Protein AF-A0A970V1W2-F1 (afdb_monomer_lite)

Foldseek 3Di:
DDDPPDDPPPDPVPVCPPVVDQFAAKWKFFLDLAAADLVPFLVLCCPLVVDDSVVSSVLRVLGHFINDTNDHNVSNVVSQVVCVVVVTQIDMDGSVRQDDQDDAQEFAEWDDDLFWIWTAHPVRDTDTAGLVQWAAKEKAWAKDKDWDWDFDPDDQPFDDDDDPDDDDPPDDDRDPPDGDTDGDTDIDIWMKMWIFGVVPTHIHIYTLVRHDLVVCPPVDDPGSVLSVLVVVLVSCVSNVNYDYSWDNVCCVPPVDTDHRYYHPVVSSRNRSSSVVCSVCVVVSDD

Structure (mmCIF, N/CA/C/O backbone):
data_AF-A0A970V1W2-F1
#
_entry.id   AF-A0A970V1W2-F1
#
loop_
_atom_site.group_PDB
_atom_site.id
_atom_site.type_symbol
_atom_site.label_atom_id
_atom_site.label_alt_id
_atom_site.label_comp_id
_atom_site.label_asym_id
_atom_site.label_entity_id
_atom_site.label_seq_id
_atom_site.pdbx_PDB_ins_code
_atom_site.Cartn_x
_atom_site.Cartn_y
_atom_site.Cartn_z
_atom_site.occupancy
_atom_site.B_iso_or_equiv
_atom_site.auth_seq_id
_atom_site.auth_comp_id
_atom_site.auth_asym_id
_atom_site.auth_atom_id
_atom_site.pdbx_PDB_model_num
ATOM 1 N N . MET A 1 1 ? 42.899 27.513 32.381 1.00 36.78 1 MET A N 1
ATOM 2 C CA . MET A 1 1 ? 42.266 28.264 31.277 1.00 36.78 1 MET A CA 1
ATOM 3 C C . MET A 1 1 ? 42.583 27.479 30.019 1.00 36.78 1 MET A C 1
ATOM 5 O O . MET A 1 1 ? 43.726 27.491 29.598 1.00 36.78 1 MET A O 1
ATOM 9 N N . ALA A 1 2 ? 41.783 26.452 29.750 1.00 38.09 2 ALA A N 1
ATOM 10 C CA . ALA A 1 2 ? 40.530 26.528 28.992 1.00 38.09 2 ALA A CA 1
ATOM 11 C C . ALA A 1 2 ? 40.840 26.540 27.492 1.00 38.09 2 ALA A C 1
ATOM 13 O O . ALA A 1 2 ? 41.230 27.573 26.967 1.00 38.09 2 ALA A O 1
ATOM 14 N N . ASP A 1 3 ? 40.709 25.370 26.867 1.00 34.03 3 ASP A N 1
ATOM 15 C CA . ASP A 1 3 ? 39.974 25.244 25.609 1.00 34.03 3 ASP A CA 1
ATOM 16 C C . ASP A 1 3 ? 39.624 23.767 25.388 1.00 34.03 3 ASP A C 1
ATOM 18 O O . ASP A 1 3 ? 40.289 23.011 24.684 1.00 34.03 3 ASP A O 1
ATOM 22 N N . ASP A 1 4 ? 38.580 23.360 26.106 1.00 37.22 4 ASP A N 1
ATOM 23 C CA . ASP A 1 4 ? 37.856 22.107 25.925 1.00 37.22 4 ASP A CA 1
ATOM 24 C C . ASP A 1 4 ? 36.822 22.361 24.813 1.00 37.22 4 ASP A C 1
ATOM 26 O O . ASP A 1 4 ? 35.666 22.702 25.069 1.00 37.22 4 ASP A O 1
ATOM 30 N N . TRP A 1 5 ? 37.277 22.340 23.555 1.00 36.19 5 TRP A N 1
ATOM 31 C CA . TRP A 1 5 ? 36.393 22.463 22.394 1.00 36.19 5 TRP A CA 1
ATOM 32 C C . TRP A 1 5 ? 35.697 21.127 22.160 1.00 36.19 5 TRP A C 1
ATOM 34 O O . TRP A 1 5 ? 36.206 20.237 21.480 1.00 36.19 5 TRP A O 1
ATOM 44 N N . GLN A 1 6 ? 34.520 21.012 22.770 1.00 33.44 6 GLN A N 1
ATOM 45 C CA . GLN A 1 6 ? 33.571 19.931 22.562 1.00 33.44 6 GLN A CA 1
ATOM 46 C C . GLN A 1 6 ? 33.241 19.758 21.073 1.00 33.44 6 GLN A C 1
ATOM 48 O O . GLN A 1 6 ? 32.955 20.715 20.350 1.00 33.44 6 GLN A O 1
ATOM 53 N N . ASP A 1 7 ? 33.273 18.495 20.660 1.00 36.50 7 ASP A N 1
ATOM 54 C CA . ASP A 1 7 ? 32.856 17.964 19.369 1.00 36.50 7 ASP A CA 1
ATOM 55 C C . ASP A 1 7 ? 31.492 18.542 18.924 1.00 36.50 7 ASP A C 1
ATOM 57 O O . ASP A 1 7 ? 30.485 18.343 19.610 1.00 36.50 7 ASP A O 1
ATOM 61 N N . PRO A 1 8 ? 31.402 19.252 17.783 1.00 35.41 8 PRO A N 1
ATOM 62 C CA . PRO A 1 8 ? 30.145 19.753 17.250 1.00 35.41 8 PRO A CA 1
ATOM 63 C C . PRO A 1 8 ? 29.380 18.651 16.496 1.00 35.41 8 PRO A C 1
ATOM 65 O O . PRO A 1 8 ? 28.838 18.888 15.417 1.00 35.41 8 PRO A O 1
ATOM 68 N N . GLN A 1 9 ? 29.255 17.458 17.080 1.00 33.72 9 GLN A N 1
ATOM 69 C CA . GLN A 1 9 ? 28.152 16.541 16.787 1.00 33.72 9 GLN A CA 1
ATOM 70 C C . GLN A 1 9 ? 26.895 17.034 17.512 1.00 33.72 9 GLN A C 1
ATOM 72 O O . GLN A 1 9 ? 26.330 16.376 18.384 1.00 33.72 9 GLN A O 1
ATOM 77 N N . ARG A 1 10 ? 26.435 18.239 17.158 1.00 34.75 10 ARG A N 1
ATOM 78 C CA . ARG A 1 10 ? 25.103 18.700 17.547 1.00 34.75 10 ARG A CA 1
ATOM 79 C C . ARG A 1 10 ? 24.085 17.947 16.701 1.00 34.75 10 ARG A C 1
ATOM 81 O O . ARG A 1 10 ? 23.759 18.351 15.591 1.00 34.75 10 ARG A O 1
ATOM 88 N N . ILE A 1 11 ? 23.679 16.805 17.252 1.00 34.50 11 ILE A N 1
ATOM 89 C CA . ILE A 1 11 ? 22.283 16.451 17.504 1.00 34.50 11 ILE A CA 1
ATOM 90 C C . ILE A 1 11 ? 21.371 16.970 16.387 1.00 34.50 11 ILE A C 1
ATOM 92 O O . ILE A 1 11 ? 20.772 18.041 16.482 1.00 34.50 11 ILE A O 1
ATOM 96 N N . VAL A 1 12 ? 21.252 16.171 15.324 1.00 35.75 12 VAL A N 1
ATOM 97 C CA . VAL A 1 12 ? 19.965 16.067 14.643 1.00 35.75 12 VAL A CA 1
ATOM 98 C C . VAL A 1 12 ? 19.059 15.441 15.693 1.00 35.75 12 VAL A C 1
ATOM 100 O O . VAL A 1 12 ? 19.022 14.223 15.843 1.00 35.75 12 VAL A O 1
ATOM 103 N N . GLU A 1 13 ? 18.400 16.271 16.498 1.00 31.25 13 GLU A N 1
ATOM 104 C CA . GLU A 1 13 ? 17.167 15.852 17.147 1.00 31.25 13 GLU A CA 1
ATOM 105 C C . GLU A 1 13 ? 16.239 15.586 15.968 1.00 31.25 13 GLU A C 1
ATOM 107 O O . GLU A 1 13 ? 15.593 16.487 15.431 1.00 31.25 13 GLU A O 1
ATOM 112 N N . ALA A 1 14 ? 16.276 14.345 15.471 1.00 35.34 14 ALA A N 1
ATOM 113 C CA . ALA A 1 14 ? 15.160 13.801 14.742 1.00 35.34 14 ALA A CA 1
ATOM 114 C C . ALA A 1 14 ? 13.981 14.130 15.645 1.00 35.34 14 ALA A C 1
ATOM 116 O O . ALA A 1 14 ? 13.954 13.692 16.796 1.00 35.3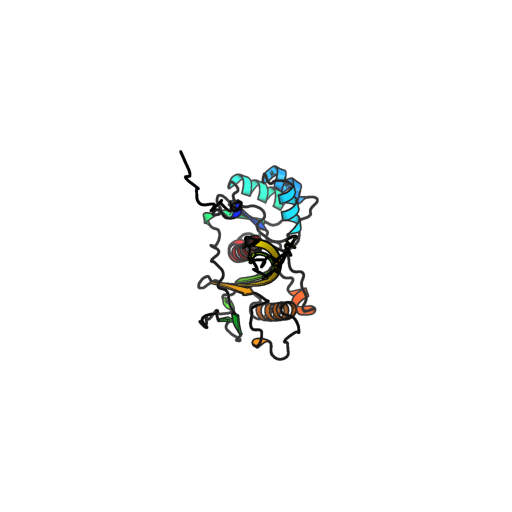4 14 ALA A O 1
ATOM 117 N N . ILE A 1 15 ? 13.086 14.998 15.177 1.00 33.84 15 ILE A N 1
ATOM 118 C CA . ILE A 1 15 ? 11.768 15.100 15.777 1.00 33.84 15 ILE A CA 1
ATOM 119 C C . ILE A 1 15 ? 11.279 13.660 15.711 1.00 33.84 15 ILE A C 1
ATOM 121 O O . ILE A 1 15 ? 10.969 13.182 14.619 1.00 33.84 15 ILE A O 1
ATOM 125 N N . GLU A 1 16 ? 11.379 12.934 16.830 1.00 33.09 16 GLU A N 1
ATOM 126 C CA . GLU A 1 16 ? 10.881 11.574 16.931 1.00 33.09 16 GLU A CA 1
ATOM 127 C C . GLU A 1 16 ? 9.425 11.711 16.539 1.00 33.09 16 GLU A C 1
ATOM 129 O O . GLU A 1 16 ? 8.637 12.310 17.277 1.00 33.09 16 GLU A O 1
ATOM 134 N N . ASP A 1 17 ? 9.085 11.240 15.339 1.00 40.12 17 ASP A N 1
ATOM 135 C CA . ASP A 1 17 ? 7.698 11.164 14.937 1.00 40.12 17 ASP A CA 1
ATOM 136 C C . ASP A 1 17 ? 7.025 10.364 16.058 1.00 40.12 17 ASP A C 1
ATOM 138 O O . ASP A 1 17 ? 7.458 9.238 16.330 1.00 40.12 17 ASP A O 1
ATOM 142 N N . PRO A 1 18 ? 6.032 10.912 16.776 1.00 39.75 18 PRO A N 1
ATOM 143 C CA . PRO A 1 18 ? 5.372 10.189 17.856 1.00 39.75 18 PRO A CA 1
ATOM 144 C C . PRO A 1 18 ? 4.780 8.844 17.386 1.00 39.75 18 PRO A C 1
ATOM 146 O O . PRO A 1 18 ? 4.490 7.996 18.227 1.00 39.75 18 PRO A O 1
ATOM 149 N N . ARG A 1 19 ? 4.674 8.613 16.065 1.00 48.69 19 ARG A N 1
ATOM 150 C CA . ARG A 1 19 ? 4.277 7.351 15.416 1.00 48.69 19 ARG A CA 1
ATOM 151 C C . ARG A 1 19 ? 5.424 6.371 15.110 1.00 48.69 19 ARG A C 1
ATOM 153 O O . ARG A 1 19 ? 5.166 5.296 14.577 1.00 48.69 19 ARG A O 1
ATOM 160 N N . SER A 1 20 ? 6.674 6.718 15.422 1.00 43.75 20 SER A N 1
ATOM 161 C CA . SER A 1 20 ? 7.842 5.813 15.379 1.00 43.75 20 SER A CA 1
ATOM 162 C C . SER A 1 20 ? 7.936 4.905 16.611 1.00 43.75 20 SER A C 1
ATOM 164 O O . SER A 1 20 ? 8.677 3.922 16.620 1.00 43.75 20 SER A O 1
ATOM 166 N N . LYS A 1 21 ? 7.158 5.214 17.655 1.00 59.53 21 LYS A N 1
ATOM 167 C CA . LYS A 1 21 ? 7.029 4.385 18.852 1.00 59.53 21 LYS A CA 1
ATOM 168 C C . LYS A 1 21 ? 6.151 3.168 18.548 1.00 59.53 21 LYS A C 1
ATOM 170 O O . LYS A 1 21 ? 5.215 3.281 17.754 1.00 59.53 21 LYS A O 1
ATOM 175 N N . PRO A 1 22 ? 6.424 2.006 19.170 1.00 69.31 22 PRO A N 1
ATOM 176 C CA . PRO A 1 22 ? 5.569 0.839 19.011 1.00 69.31 22 PRO A CA 1
ATOM 177 C C . PRO A 1 22 ? 4.121 1.217 19.331 1.00 69.31 22 PRO A C 1
ATOM 179 O O . PRO A 1 22 ? 3.863 1.890 20.330 1.00 69.31 22 PRO A O 1
ATOM 182 N N . ARG A 1 23 ? 3.186 0.798 18.468 1.00 79.94 23 ARG A N 1
ATOM 183 C CA . ARG A 1 23 ? 1.756 1.046 18.674 1.00 79.94 23 ARG A CA 1
ATOM 184 C C . ARG A 1 23 ? 1.348 0.458 20.030 1.00 79.94 23 ARG A C 1
ATOM 186 O O . ARG A 1 23 ? 1.644 -0.698 20.327 1.00 79.94 23 ARG A O 1
ATOM 193 N N . THR A 1 24 ? 0.669 1.251 20.847 1.00 83.19 24 THR A N 1
ATOM 194 C CA . THR A 1 24 ? 0.131 0.866 22.158 1.00 83.19 24 THR A CA 1
ATOM 195 C C . THR A 1 24 ? -1.390 1.008 22.166 1.00 83.19 24 THR A C 1
ATOM 197 O O . THR A 1 24 ? -1.972 1.572 21.242 1.00 83.19 24 THR A O 1
ATOM 200 N N . GLY A 1 25 ? -2.065 0.454 23.175 1.00 90.25 25 GLY A N 1
ATOM 201 C CA . GLY A 1 25 ? -3.517 0.591 23.307 1.00 90.25 25 GLY A CA 1
ATOM 202 C C . GLY A 1 25 ? -4.282 -0.052 22.148 1.00 90.25 25 GLY A C 1
ATOM 203 O O . GLY A 1 25 ? -4.188 -1.261 21.948 1.00 90.25 25 GLY A O 1
ATOM 204 N N . ALA A 1 26 ? -5.034 0.750 21.398 1.00 90.62 26 ALA A N 1
ATOM 205 C CA . ALA A 1 26 ? -5.917 0.321 20.324 1.00 90.62 26 ALA A CA 1
ATOM 206 C C . ALA A 1 26 ? -5.802 1.212 19.080 1.00 90.62 26 ALA A C 1
ATOM 208 O O . ALA A 1 26 ? -5.470 2.398 19.150 1.00 90.62 26 ALA A O 1
ATOM 209 N N . THR A 1 27 ? -6.098 0.616 17.928 1.00 91.12 27 THR A N 1
ATOM 210 C CA . THR A 1 27 ? -6.063 1.255 16.611 1.00 91.12 27 THR A CA 1
ATOM 211 C C . THR A 1 27 ? -7.427 1.154 15.944 1.00 91.12 27 THR A C 1
ATOM 213 O O . THR A 1 27 ? -8.049 0.093 1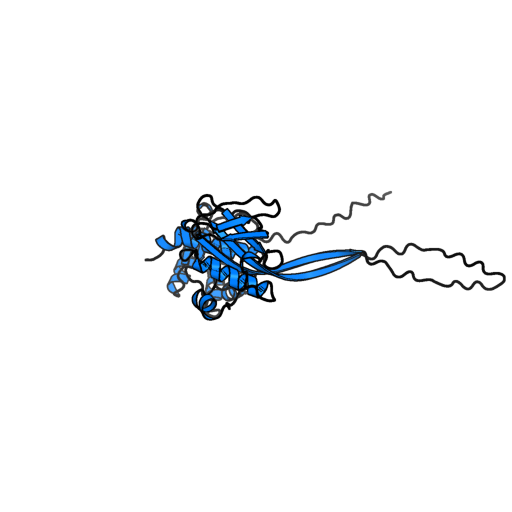5.959 1.00 91.12 27 THR A O 1
ATOM 216 N N . ILE A 1 28 ? -7.888 2.247 15.338 1.00 91.06 28 ILE A N 1
ATOM 217 C CA . ILE A 1 28 ? -9.135 2.279 14.569 1.00 91.06 28 ILE A CA 1
ATOM 218 C C . ILE A 1 28 ? -8.811 2.142 13.084 1.00 91.06 28 ILE A C 1
ATOM 220 O O . ILE A 1 28 ? -8.105 2.971 12.505 1.00 91.06 28 ILE A O 1
ATOM 224 N N . ILE A 1 29 ? -9.360 1.102 12.464 1.00 91.00 29 ILE A N 1
ATOM 225 C CA . ILE A 1 29 ? -9.107 0.723 11.075 1.00 91.00 29 ILE A CA 1
ATOM 226 C C . ILE A 1 29 ? -10.379 0.940 10.257 1.00 91.00 29 ILE A C 1
ATOM 228 O O . ILE A 1 29 ? -11.446 0.436 10.609 1.00 91.00 29 ILE A O 1
ATOM 232 N N . ARG A 1 30 ? -10.275 1.685 9.152 1.00 90.25 30 ARG A N 1
ATOM 233 C CA . ARG A 1 30 ? -11.390 1.898 8.212 1.00 90.25 30 ARG A CA 1
ATOM 234 C C . ARG A 1 30 ? -11.591 0.692 7.318 1.00 90.25 30 ARG A C 1
ATOM 236 O O . ARG A 1 30 ? -10.605 0.150 6.836 1.00 90.25 30 ARG A O 1
ATOM 243 N N . LEU A 1 31 ? -12.838 0.364 6.989 1.00 88.00 31 LEU A N 1
ATOM 244 C CA . LEU A 1 31 ? -13.174 -0.668 6.001 1.00 88.00 31 LEU A CA 1
ATOM 245 C C . LEU A 1 31 ? -13.194 -0.143 4.555 1.00 88.00 31 LEU A C 1
ATOM 247 O O . LEU A 1 31 ? -13.027 -0.923 3.620 1.00 88.00 31 LEU A O 1
ATOM 251 N N . ARG A 1 32 ? -13.385 1.168 4.351 1.00 82.56 32 ARG A N 1
ATOM 252 C CA . ARG A 1 32 ? -13.501 1.783 3.017 1.00 82.56 32 ARG A CA 1
ATOM 253 C C . ARG A 1 32 ? -12.199 2.414 2.527 1.00 82.56 32 ARG A C 1
ATOM 255 O O . ARG A 1 32 ? -11.391 2.909 3.307 1.00 82.56 32 ARG A O 1
ATOM 262 N N . THR A 1 33 ? -12.052 2.447 1.202 1.00 73.94 33 THR A N 1
ATOM 263 C CA . THR A 1 33 ? -10.921 3.052 0.480 1.00 73.94 33 THR A CA 1
ATOM 264 C C . THR A 1 33 ? -11.119 4.539 0.148 1.00 73.94 33 THR A C 1
ATOM 266 O O . THR A 1 33 ? -10.173 5.206 -0.254 1.00 73.94 33 THR A O 1
ATOM 269 N N . GLY A 1 34 ? -12.340 5.068 0.290 1.00 74.69 34 GLY A N 1
ATOM 270 C CA . GLY A 1 34 ? -12.698 6.439 -0.098 1.00 74.69 34 GLY A CA 1
ATOM 271 C C . GLY A 1 34 ? -12.269 7.522 0.900 1.00 74.69 34 GLY A C 1
ATOM 272 O O . GLY A 1 34 ? -11.820 7.238 2.010 1.00 74.69 34 GLY A O 1
ATOM 273 N N . ARG A 1 35 ? -12.440 8.795 0.523 1.00 76.56 35 ARG A N 1
ATOM 274 C CA . ARG A 1 35 ? -12.178 9.945 1.410 1.00 76.56 35 ARG A CA 1
ATOM 275 C C . ARG A 1 35 ? -13.233 10.091 2.503 1.00 76.56 35 ARG A C 1
ATOM 277 O O . ARG A 1 35 ? -14.381 9.705 2.306 1.00 76.56 35 ARG A O 1
ATOM 284 N N . LEU A 1 36 ? -12.827 10.646 3.644 1.00 81.12 36 LEU A N 1
ATOM 285 C CA . LEU A 1 36 ? -13.759 11.084 4.682 1.00 81.12 36 LEU A CA 1
ATOM 286 C C . LEU A 1 36 ? -14.334 12.448 4.298 1.00 81.12 36 LEU A C 1
ATOM 288 O O . LEU A 1 36 ? -13.628 13.293 3.745 1.00 81.12 36 LEU A O 1
ATOM 292 N N . ASP A 1 37 ? -15.598 12.683 4.639 1.00 82.88 37 ASP A N 1
ATOM 293 C CA . ASP A 1 37 ? -16.184 14.020 4.559 1.00 82.88 37 ASP A CA 1
ATOM 294 C C . ASP A 1 37 ? -15.462 14.979 5.521 1.00 82.88 37 ASP A C 1
ATOM 296 O O . ASP A 1 37 ? -15.569 14.890 6.750 1.00 82.88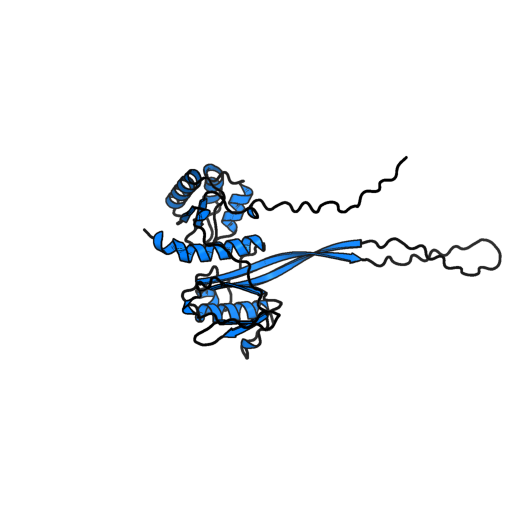 37 ASP A O 1
ATOM 300 N N . ILE A 1 38 ? -14.730 15.926 4.938 1.00 83.94 38 ILE A N 1
ATOM 301 C CA . ILE A 1 38 ? -13.942 16.931 5.653 1.00 83.94 38 ILE A CA 1
ATOM 302 C C . ILE A 1 38 ? -14.798 17.860 6.529 1.00 83.94 38 ILE A C 1
ATOM 304 O O . ILE A 1 38 ? -14.272 18.513 7.426 1.00 83.94 38 ILE A O 1
ATOM 308 N N . ASN A 1 39 ? -16.111 17.918 6.312 1.00 83.38 39 ASN A N 1
ATOM 309 C CA . ASN A 1 39 ? -17.014 18.745 7.108 1.00 83.38 39 ASN A CA 1
ATOM 310 C C . ASN A 1 39 ? -17.556 18.010 8.340 1.00 83.38 39 ASN A C 1
ATOM 312 O O . ASN A 1 39 ? -17.942 18.656 9.315 1.00 83.38 39 ASN A O 1
ATOM 316 N N . VAL A 1 40 ? -17.564 16.674 8.318 1.00 83.75 40 VAL A N 1
ATOM 317 C CA . VAL A 1 40 ? -18.187 15.840 9.357 1.00 83.75 40 VAL A CA 1
ATOM 318 C C . VAL A 1 40 ? -17.130 15.253 10.289 1.00 83.75 40 VAL A C 1
ATOM 320 O O . VAL A 1 40 ? -17.164 15.464 11.504 1.00 83.75 40 VAL A O 1
ATOM 323 N N . TYR A 1 41 ? -16.150 14.547 9.731 1.00 84.50 41 TYR A N 1
ATOM 324 C CA . TYR A 1 41 ? -15.274 13.677 10.515 1.00 84.50 41 TYR A CA 1
ATOM 325 C C . TYR A 1 41 ? -14.178 14.389 11.321 1.00 84.50 41 TYR A C 1
ATOM 327 O O . TYR A 1 41 ? -13.914 13.935 12.440 1.00 84.50 41 TYR A O 1
ATOM 335 N N . PRO A 1 42 ? -13.578 15.520 10.885 1.00 86.00 42 PRO A N 1
ATOM 336 C CA . PRO A 1 42 ? -12.549 16.179 11.691 1.00 86.00 42 PRO A CA 1
ATOM 337 C C . PRO A 1 42 ? -13.038 16.599 13.078 1.00 86.00 42 PRO A C 1
ATOM 339 O O . PRO A 1 42 ? -12.301 16.498 14.052 1.00 86.00 42 PRO A O 1
ATOM 342 N N . GLN A 1 43 ? -14.295 17.036 13.196 1.00 86.00 43 GLN A N 1
ATOM 343 C CA . GLN A 1 43 ? -14.868 17.443 14.483 1.00 86.00 43 GLN A CA 1
ATOM 344 C C . GLN A 1 43 ? -15.000 16.266 15.450 1.00 86.00 43 GLN A C 1
ATOM 346 O O . GLN A 1 43 ? -14.795 16.423 16.653 1.00 86.00 43 GLN A O 1
ATOM 351 N N . LEU A 1 44 ? -15.329 15.090 14.923 1.00 84.94 44 LEU A N 1
ATOM 352 C CA . LEU A 1 44 ? -15.514 13.874 15.700 1.00 84.94 44 LEU A CA 1
ATOM 353 C C . LEU A 1 44 ? -14.159 13.336 16.195 1.00 84.94 44 LEU A C 1
ATOM 355 O O . LEU A 1 44 ? -13.998 13.073 17.387 1.00 84.94 44 LEU A O 1
ATOM 359 N N . LEU A 1 45 ? -13.148 13.328 15.321 1.00 85.06 45 LEU A N 1
ATOM 360 C CA . LEU A 1 45 ? -11.762 12.980 15.662 1.00 85.06 45 LEU A CA 1
ATOM 361 C C . LEU A 1 45 ? -11.148 13.927 16.707 1.00 85.06 45 LEU A C 1
ATOM 363 O O . LEU A 1 45 ? -10.442 13.478 17.607 1.00 85.06 45 LEU A O 1
ATOM 367 N N . VAL A 1 46 ? -11.444 15.228 16.635 1.00 85.75 46 VAL A N 1
ATOM 368 C CA . VAL A 1 46 ? -10.979 16.206 17.634 1.00 85.75 46 VAL A CA 1
ATOM 369 C C . VAL A 1 46 ? -11.662 15.987 18.983 1.00 85.75 46 VAL A C 1
ATOM 371 O O . VAL A 1 46 ? -10.992 15.934 20.011 1.00 85.75 46 VAL A O 1
ATOM 374 N N . LYS A 1 47 ? -12.996 15.859 18.998 1.00 84.88 47 LYS A N 1
ATOM 375 C CA . LYS A 1 47 ? -13.773 15.778 20.245 1.00 84.88 47 LYS A CA 1
ATOM 376 C C . LYS A 1 47 ? -13.558 14.469 20.998 1.00 84.88 47 LYS A C 1
ATOM 378 O O . LYS A 1 47 ? -13.418 14.495 22.215 1.00 84.88 47 LYS A O 1
ATOM 383 N N . GLN A 1 48 ? -13.568 13.344 20.289 1.00 80.75 48 GLN A N 1
ATOM 384 C CA . GLN A 1 48 ? -13.550 12.010 20.898 1.00 80.75 48 GLN A CA 1
ATOM 385 C C . GLN A 1 48 ? -12.178 11.348 20.789 1.00 80.75 48 GLN A C 1
ATOM 387 O O . GLN A 1 48 ? -11.700 10.772 21.759 1.00 80.75 48 GLN A O 1
ATOM 392 N N . GLY A 1 49 ? -11.501 11.496 19.647 1.00 73.88 49 GLY A N 1
ATOM 393 C CA . GLY A 1 49 ? -10.148 10.969 19.441 1.00 73.88 49 GLY A CA 1
ATOM 394 C C . GLY A 1 49 ? -9.038 11.807 20.064 1.00 73.88 49 GLY A C 1
ATOM 395 O O . GLY A 1 49 ? -7.879 11.412 20.002 1.00 73.88 49 GLY A O 1
ATOM 396 N N . ARG A 1 50 ? -9.374 12.969 20.646 1.00 79.75 50 ARG A N 1
ATOM 397 C CA . ARG A 1 50 ? -8.418 13.934 21.219 1.00 79.75 50 ARG A CA 1
ATOM 398 C C . ARG A 1 50 ? -7.323 14.348 20.227 1.00 79.75 50 ARG A C 1
ATOM 400 O O . ARG A 1 50 ? -6.216 14.704 20.624 1.00 79.75 50 ARG A O 1
ATOM 407 N N . MET A 1 51 ? -7.634 14.306 18.932 1.00 81.81 51 MET A N 1
ATOM 408 C CA . MET A 1 51 ? -6.695 14.648 17.872 1.00 81.81 51 MET A CA 1
ATOM 409 C C . MET A 1 51 ? -6.603 16.167 17.699 1.00 81.81 51 MET A C 1
ATOM 411 O O . MET A 1 51 ? -7.592 16.892 17.838 1.00 81.81 51 MET A O 1
ATOM 415 N N . TYR A 1 52 ? -5.423 16.669 17.342 1.00 84.62 52 TYR A N 1
ATOM 416 C CA . TYR A 1 52 ? -5.269 18.067 16.960 1.00 84.62 52 TYR A CA 1
ATOM 417 C C . TYR A 1 52 ? -6.001 18.347 15.633 1.00 84.62 52 TYR A C 1
ATOM 419 O O . TYR A 1 52 ? -5.970 17.547 14.700 1.00 84.62 52 TYR A O 1
ATOM 427 N N . LYS A 1 53 ? -6.698 19.486 15.529 1.00 84.12 53 LYS A N 1
ATOM 428 C CA . LYS A 1 53 ? -7.622 19.765 14.410 1.00 84.12 53 LYS A CA 1
ATOM 429 C C . LYS A 1 53 ? -6.958 19.732 13.018 1.00 84.12 53 LYS A C 1
ATOM 431 O O . LYS A 1 53 ? -7.553 19.141 12.112 1.00 84.12 53 LYS A O 1
ATOM 436 N N . PRO A 1 54 ? -5.769 20.323 12.805 1.00 82.88 54 PRO A N 1
ATOM 437 C CA . PRO A 1 54 ? -5.015 20.160 11.563 1.00 82.88 54 PRO A CA 1
ATOM 438 C C . PRO A 1 54 ? -4.716 18.703 11.206 1.00 82.88 54 PRO A C 1
ATOM 440 O O . PRO A 1 54 ? -4.899 18.329 10.051 1.00 82.88 54 PRO A O 1
ATOM 443 N N . ASP A 1 55 ? -4.354 17.868 12.183 1.00 79.81 55 ASP A N 1
ATOM 444 C CA . ASP A 1 55 ? -4.087 16.445 11.950 1.00 79.81 55 ASP A CA 1
ATOM 445 C C . ASP A 1 55 ? -5.362 15.696 11.572 1.00 79.81 55 ASP A C 1
ATOM 447 O O . ASP A 1 55 ? -5.361 14.950 10.598 1.00 79.81 55 ASP A O 1
ATOM 451 N N . ALA A 1 56 ? -6.477 15.975 12.252 1.00 82.62 56 ALA A N 1
ATOM 452 C CA . ALA A 1 56 ? -7.778 15.396 11.921 1.00 82.62 56 ALA A CA 1
ATOM 453 C C . ALA A 1 56 ? -8.245 15.787 10.510 1.00 82.62 56 ALA A C 1
ATOM 455 O O . ALA A 1 56 ? -8.797 14.972 9.771 1.00 82.62 56 ALA A O 1
ATOM 456 N N . THR A 1 57 ? -7.987 17.033 10.110 1.00 83.88 57 THR A N 1
ATOM 457 C CA . THR A 1 57 ? -8.310 17.531 8.766 1.00 83.88 57 THR A CA 1
ATOM 458 C C . THR A 1 57 ? -7.424 16.872 7.709 1.00 83.88 57 THR A C 1
ATOM 460 O O . THR A 1 57 ? -7.925 16.430 6.676 1.00 83.88 57 THR A O 1
ATOM 463 N N . LYS A 1 58 ? -6.118 16.758 7.982 1.00 78.25 58 LYS A N 1
ATOM 464 C CA . LYS A 1 58 ? -5.154 16.073 7.113 1.00 78.25 58 LYS A CA 1
ATOM 465 C C . LYS A 1 58 ? -5.495 14.590 6.970 1.00 78.25 58 LYS A C 1
ATOM 467 O O . LYS A 1 58 ? -5.479 14.063 5.869 1.00 78.25 58 LYS A O 1
ATOM 472 N N . LEU A 1 59 ? -5.868 13.921 8.053 1.00 77.56 59 LEU A N 1
ATOM 473 C CA . LEU A 1 59 ? -6.293 12.525 8.025 1.00 77.56 59 LEU A CA 1
ATOM 474 C C . LEU A 1 59 ? -7.506 12.324 7.103 1.00 77.56 59 LEU A C 1
ATOM 476 O O . LEU A 1 59 ? -7.526 11.401 6.292 1.00 77.56 59 LEU A O 1
ATOM 480 N N . CYS A 1 60 ? -8.481 13.236 7.155 1.00 80.44 60 CYS A N 1
ATOM 481 C CA . CYS A 1 60 ? -9.653 13.171 6.283 1.00 80.44 60 CYS A CA 1
ATOM 482 C C . CYS A 1 60 ? -9.325 13.377 4.796 1.00 80.44 60 CYS A C 1
ATOM 484 O O . CYS A 1 60 ? -10.029 12.833 3.942 1.00 80.44 60 CYS A O 1
ATOM 486 N N . SER A 1 61 ? -8.253 14.112 4.470 1.00 74.38 61 SER A N 1
ATOM 487 C CA . SER A 1 61 ? -7.835 14.339 3.082 1.00 74.38 61 SER A CA 1
ATOM 488 C C . SER A 1 61 ? -7.008 13.195 2.482 1.00 74.38 61 SER A C 1
ATOM 490 O O . SER A 1 61 ? -7.033 13.022 1.261 1.00 74.38 61 SER A O 1
ATOM 492 N N . LEU A 1 62 ? -6.329 12.391 3.310 1.00 68.56 62 LEU A N 1
ATOM 493 C CA . LEU A 1 62 ? -5.496 11.261 2.868 1.00 68.56 62 LEU A CA 1
ATOM 494 C C . LEU A 1 62 ? -6.318 10.092 2.302 1.00 68.56 62 LEU A C 1
ATOM 496 O O . LEU A 1 62 ? -5.831 9.362 1.443 1.00 68.56 62 LEU A O 1
ATOM 500 N N . GLY A 1 63 ? -7.577 9.952 2.722 1.00 67.75 63 GLY A N 1
ATOM 501 C CA . GLY A 1 63 ? -8.462 8.879 2.280 1.00 67.75 63 GLY A CA 1
ATOM 502 C C . GLY A 1 63 ? -8.310 7.611 3.124 1.00 67.75 63 GLY A C 1
ATOM 503 O O . GLY A 1 63 ? -8.604 7.677 4.319 1.00 67.75 63 GLY A O 1
ATOM 504 N N . PRO A 1 64 ? -7.945 6.455 2.544 1.00 72.19 64 PRO A N 1
ATOM 505 C CA . PRO A 1 64 ? -7.868 5.185 3.264 1.00 72.19 64 PRO A CA 1
ATOM 506 C C . PRO A 1 64 ? -6.816 5.188 4.372 1.00 72.19 64 PRO A C 1
ATOM 508 O O . PRO A 1 64 ? -5.833 5.921 4.297 1.00 72.19 64 PRO A O 1
ATOM 511 N N . GLY A 1 65 ? -6.980 4.300 5.355 1.00 83.25 65 GLY A N 1
ATOM 512 C CA . GLY A 1 65 ? -5.918 4.034 6.319 1.00 83.25 65 GLY A CA 1
ATOM 513 C C . GLY A 1 65 ? -6.387 3.771 7.742 1.00 83.25 65 GLY A C 1
ATOM 514 O O . GLY A 1 65 ? -7.549 3.467 8.024 1.00 83.25 65 GLY A O 1
ATOM 515 N N . ILE A 1 66 ? -5.423 3.904 8.644 1.00 85.94 66 ILE A N 1
ATOM 516 C CA . ILE A 1 66 ? -5.611 3.908 10.090 1.00 85.94 66 ILE A CA 1
ATOM 517 C C . ILE A 1 66 ? -6.086 5.305 10.504 1.00 85.94 66 ILE A C 1
ATOM 519 O O . ILE A 1 66 ? -5.429 6.294 10.188 1.00 85.94 66 ILE A O 1
ATOM 523 N N . LEU A 1 67 ? -7.235 5.396 11.184 1.00 83.44 67 LEU A N 1
ATOM 524 C CA . LEU A 1 67 ? -7.816 6.688 11.580 1.00 83.44 67 LEU A CA 1
ATOM 525 C C . LEU A 1 67 ? -7.114 7.303 12.780 1.00 83.44 67 LEU A C 1
ATOM 527 O O . LEU A 1 67 ? -6.950 8.514 12.875 1.00 83.44 67 LEU A O 1
ATOM 531 N N . SER A 1 68 ? -6.786 6.449 13.734 1.00 83.00 68 SER A N 1
ATOM 532 C CA . SER A 1 68 ? -6.117 6.814 14.965 1.00 83.00 68 SER A CA 1
ATOM 533 C C . SER A 1 68 ? -5.496 5.560 15.544 1.00 83.00 68 SER A C 1
ATOM 535 O O . SER A 1 68 ? -6.042 4.462 15.409 1.00 83.00 68 SER A O 1
ATOM 537 N N . ASP A 1 69 ? -4.373 5.737 16.210 1.00 84.50 69 ASP A N 1
ATOM 538 C CA . ASP A 1 69 ? -3.664 4.707 16.945 1.00 84.50 69 ASP A CA 1
ATOM 539 C C . ASP A 1 69 ? -3.307 5.211 18.337 1.00 84.50 69 ASP A C 1
ATOM 541 O O . ASP A 1 69 ? -3.600 6.359 18.681 1.00 84.50 69 ASP A O 1
ATOM 545 N N . ASN A 1 70 ? -2.718 4.335 19.154 1.00 86.69 70 ASN A N 1
ATOM 546 C CA . ASN A 1 70 ? -2.273 4.690 20.501 1.00 86.69 70 ASN A CA 1
ATOM 547 C C . ASN A 1 70 ? -3.404 5.204 21.404 1.00 86.69 70 ASN A C 1
ATOM 549 O O . ASN A 1 70 ? -3.163 5.936 22.364 1.00 86.69 70 ASN A O 1
ATOM 553 N N . LEU A 1 71 ? -4.647 4.815 21.102 1.00 87.00 71 LEU A N 1
ATOM 554 C CA . LEU A 1 71 ? -5.809 5.165 21.902 1.00 87.00 71 LEU A CA 1
ATOM 555 C C . LEU A 1 71 ? -5.978 4.168 23.040 1.00 87.00 71 LEU A C 1
ATOM 557 O O . LEU A 1 71 ? -5.764 2.969 22.879 1.00 87.00 71 LEU A O 1
ATOM 561 N N . GLU A 1 72 ? -6.444 4.649 24.185 1.00 90.56 72 GLU A N 1
ATOM 562 C CA . GLU A 1 72 ? -6.999 3.760 25.198 1.00 90.56 72 GLU A CA 1
ATOM 563 C C . GLU A 1 72 ? -8.155 2.949 24.591 1.00 90.56 72 GLU A C 1
ATOM 565 O O . GLU A 1 72 ? -8.965 3.488 23.833 1.00 90.56 72 GLU A O 1
ATOM 570 N N . GLN A 1 73 ? -8.245 1.658 24.926 1.00 90.56 73 GLN A N 1
ATOM 571 C CA . GLN A 1 73 ? -9.221 0.737 24.331 1.00 90.56 73 GLN A CA 1
ATOM 572 C C . GLN A 1 73 ? -10.653 1.284 24.397 1.00 90.56 73 GLN A C 1
ATOM 574 O O . GLN A 1 73 ? -11.379 1.228 23.406 1.00 90.56 73 GLN A O 1
ATOM 579 N N . GLN A 1 74 ? -11.052 1.849 25.539 1.00 90.94 74 GLN A N 1
ATOM 580 C CA . GLN A 1 74 ? -12.389 2.410 25.714 1.00 90.94 74 GLN A CA 1
ATOM 581 C C . GLN A 1 74 ? -12.626 3.628 24.808 1.00 90.94 74 GLN A C 1
ATOM 583 O O . GLN A 1 74 ? -13.642 3.689 24.119 1.00 90.94 74 GLN A O 1
ATOM 588 N N . VAL A 1 75 ? -11.657 4.546 24.729 1.00 90.25 75 VAL A N 1
ATOM 589 C CA . VAL A 1 75 ? -11.719 5.721 23.841 1.00 90.25 75 VAL A CA 1
ATOM 590 C C . VAL A 1 75 ? -11.816 5.293 22.376 1.00 90.25 75 VAL A C 1
ATOM 592 O O . VAL A 1 75 ? -12.581 5.876 21.609 1.00 90.25 75 VAL A O 1
ATOM 595 N N . ALA A 1 76 ? -11.079 4.252 21.979 1.00 91.69 76 ALA A N 1
ATOM 596 C CA . ALA A 1 76 ? -11.135 3.724 20.621 1.00 91.69 76 ALA A CA 1
ATOM 597 C C . ALA A 1 76 ? -12.513 3.141 20.277 1.00 91.69 76 ALA A C 1
ATOM 599 O O . ALA A 1 76 ? -13.018 3.385 19.183 1.00 91.69 76 ALA A O 1
ATOM 600 N N . VAL A 1 77 ? -13.134 2.407 21.207 1.00 93.00 77 VAL A N 1
ATOM 601 C CA . VAL A 1 77 ? -14.484 1.841 21.035 1.00 93.00 77 VAL A CA 1
ATOM 602 C C . VAL A 1 77 ? -15.541 2.942 20.946 1.00 93.00 77 VAL A C 1
ATOM 604 O O . VAL A 1 77 ? -16.385 2.898 20.052 1.00 93.00 77 VAL A O 1
ATOM 607 N N . GLU A 1 78 ? -15.477 3.953 21.813 1.00 92.00 78 GLU A N 1
ATOM 608 C CA . GLU A 1 78 ? -16.403 5.093 21.789 1.00 92.00 78 GLU A CA 1
ATOM 609 C C . GLU A 1 78 ? -16.294 5.887 20.479 1.00 92.00 78 GLU A C 1
ATOM 611 O O . GLU A 1 78 ? -17.307 6.183 19.839 1.00 92.00 78 GLU A O 1
ATOM 616 N N . LEU A 1 79 ? -15.065 6.177 20.039 1.00 90.81 79 LEU A N 1
ATOM 617 C CA . LEU A 1 79 ? -14.804 6.861 18.774 1.00 90.81 79 LEU A CA 1
ATOM 618 C C . LEU A 1 79 ? -15.271 6.024 17.573 1.00 90.81 79 LEU A C 1
ATOM 620 O O . LEU A 1 79 ? -15.920 6.558 16.675 1.00 90.81 79 LEU A O 1
ATOM 624 N N . ALA A 1 80 ? -14.989 4.719 17.555 1.00 92.19 80 ALA A N 1
ATOM 625 C CA . ALA A 1 80 ? -15.445 3.827 16.491 1.00 92.19 80 ALA A CA 1
ATOM 626 C C . ALA A 1 80 ? -16.978 3.757 16.418 1.00 92.19 80 ALA A C 1
ATOM 628 O O . ALA A 1 80 ? -17.534 3.864 15.328 1.00 92.19 80 ALA A O 1
ATOM 629 N N . GLY A 1 81 ? -17.671 3.662 17.557 1.00 93.12 81 GLY A N 1
ATOM 630 C CA . GLY A 1 81 ? -19.136 3.678 17.595 1.00 93.12 81 GLY A CA 1
ATOM 631 C C . GLY A 1 81 ? -19.722 4.986 17.058 1.00 93.12 81 GLY A C 1
ATOM 632 O O . GLY A 1 81 ? -20.696 4.980 16.305 1.00 93.12 81 GLY A O 1
ATOM 633 N N . ALA A 1 82 ? -19.096 6.120 17.372 1.00 91.25 82 ALA A N 1
ATOM 634 C CA . ALA A 1 82 ? -19.521 7.415 16.855 1.00 91.25 82 ALA A CA 1
ATOM 635 C C . ALA A 1 82 ? -19.252 7.576 15.347 1.00 91.25 82 ALA A C 1
ATOM 637 O O . ALA A 1 82 ? -20.086 8.138 14.638 1.00 91.25 82 ALA A O 1
ATOM 638 N N . LEU A 1 83 ? -18.130 7.053 14.843 1.00 90.62 83 LEU A N 1
ATOM 639 C CA . LEU A 1 83 ? -17.826 6.994 13.408 1.00 90.62 83 LEU A CA 1
ATOM 640 C C . LEU A 1 83 ? -18.847 6.132 12.654 1.00 90.62 83 LEU A C 1
ATOM 642 O O . LEU A 1 83 ? -19.416 6.580 11.655 1.00 90.62 83 LEU A O 1
ATOM 646 N N . GLN A 1 84 ? -19.142 4.940 13.175 1.00 92.06 84 GLN A N 1
ATOM 647 C CA . GLN A 1 84 ? -20.137 4.023 12.618 1.00 92.06 84 GLN A CA 1
ATOM 648 C C . GLN A 1 84 ? -21.543 4.637 12.610 1.00 92.06 84 GLN A C 1
ATOM 650 O O . GLN A 1 84 ? -22.254 4.520 11.613 1.00 92.06 84 GLN A O 1
ATOM 655 N N . ALA A 1 85 ? -21.928 5.361 13.666 1.00 91.44 85 ALA A N 1
ATOM 656 C CA . ALA A 1 85 ? -23.202 6.082 13.726 1.00 91.44 85 ALA A CA 1
ATOM 657 C C . ALA A 1 85 ? -23.321 7.193 12.664 1.00 91.44 85 ALA A C 1
ATOM 659 O O . ALA A 1 85 ? -24.428 7.550 12.269 1.00 91.44 85 ALA A O 1
ATOM 660 N N . GLN A 1 86 ? -22.192 7.721 12.180 1.00 89.25 86 GLN A N 1
ATOM 661 C CA . GLN A 1 86 ? -22.118 8.662 11.055 1.00 89.25 86 GLN A CA 1
ATOM 662 C C . GLN A 1 86 ? -21.905 7.956 9.702 1.00 89.25 86 GLN A C 1
ATOM 664 O O . GLN A 1 86 ? -21.574 8.603 8.711 1.00 89.25 86 GLN A O 1
ATOM 669 N N . GLY A 1 87 ? -22.063 6.631 9.638 1.00 88.44 87 GLY A N 1
ATOM 670 C CA . GLY A 1 87 ? -21.963 5.854 8.402 1.00 88.44 87 GLY A CA 1
ATOM 671 C C . GLY A 1 87 ? -20.538 5.558 7.930 1.00 88.44 87 GLY A C 1
ATOM 672 O O . GLY A 1 87 ? -20.372 5.117 6.790 1.00 88.44 87 GLY A O 1
ATOM 673 N N . GLU A 1 88 ? -19.518 5.772 8.769 1.00 88.44 88 GLU A N 1
ATOM 674 C CA . GLU A 1 88 ? -18.143 5.362 8.471 1.00 88.44 88 GLU A CA 1
ATOM 675 C C . GLU A 1 88 ? -17.882 3.951 9.018 1.00 88.44 88 GLU A C 1
ATOM 677 O O . GLU A 1 88 ? -17.775 3.769 10.233 1.00 88.44 88 GLU A O 1
ATOM 682 N N . PRO A 1 89 ? -17.770 2.931 8.151 1.00 89.62 89 PRO A N 1
ATOM 683 C CA . PRO A 1 89 ? -17.512 1.574 8.598 1.00 89.62 89 PRO A CA 1
ATOM 684 C C . PRO A 1 89 ? -16.048 1.441 9.032 1.00 89.62 89 PRO A C 1
ATOM 686 O O . PRO A 1 89 ? -15.117 1.542 8.229 1.00 89.62 89 PRO A O 1
ATOM 689 N N . CYS A 1 90 ? -15.844 1.184 10.316 1.00 91.94 90 CYS A N 1
ATOM 690 C CA . CYS A 1 90 ? -14.535 0.961 10.915 1.00 91.94 90 CYS A CA 1
ATOM 691 C C . CYS A 1 90 ? -14.616 -0.090 12.022 1.00 91.94 90 CYS A C 1
ATOM 693 O O . CYS A 1 90 ? -15.701 -0.403 12.505 1.00 91.94 90 CYS A O 1
ATOM 695 N N . PHE A 1 91 ? -13.471 -0.605 12.451 1.00 92.38 91 PHE A N 1
ATOM 696 C CA . PHE A 1 91 ? -13.359 -1.506 13.596 1.00 92.38 91 PHE A CA 1
ATOM 697 C C . PHE A 1 91 ? -12.136 -1.153 14.441 1.00 92.38 91 PHE A C 1
ATOM 699 O O . PHE A 1 91 ? -11.231 -0.445 13.992 1.00 92.38 91 PHE A O 1
ATOM 706 N N . VAL A 1 92 ? -12.131 -1.636 15.681 1.00 93.75 92 VAL A N 1
ATOM 707 C CA . VAL A 1 92 ? -11.045 -1.425 16.641 1.00 93.75 92 VAL A CA 1
ATOM 708 C C . VAL A 1 92 ? -10.211 -2.693 16.727 1.00 93.75 92 VAL A C 1
ATOM 710 O O . VAL A 1 92 ? -10.764 -3.777 16.891 1.00 93.75 92 VAL A O 1
ATOM 713 N N . VAL A 1 93 ? -8.891 -2.550 16.656 1.00 93.00 93 VAL A N 1
ATOM 714 C CA . VAL A 1 93 ? -7.937 -3.642 16.877 1.00 93.00 93 VAL A CA 1
ATOM 715 C C . VAL A 1 93 ? -7.018 -3.270 18.037 1.00 93.00 93 VAL A C 1
ATOM 717 O O . VAL A 1 93 ? -6.388 -2.206 17.981 1.00 93.00 93 VAL A O 1
ATOM 720 N N . PRO A 1 94 ? -6.909 -4.107 19.081 1.00 92.31 94 PRO A N 1
ATOM 721 C CA . PRO A 1 94 ? -5.885 -3.941 20.103 1.00 92.31 94 PRO A CA 1
ATOM 722 C C . PRO A 1 94 ? -4.491 -3.947 19.469 1.00 92.31 94 PRO A C 1
ATOM 724 O O . PRO A 1 94 ? -4.193 -4.773 18.612 1.00 92.31 94 PRO A O 1
ATOM 727 N N . ALA A 1 95 ? -3.599 -3.056 19.896 1.00 89.75 95 ALA A N 1
ATOM 728 C CA . ALA A 1 95 ? -2.270 -2.933 19.300 1.00 89.75 95 ALA A CA 1
ATOM 729 C C . ALA A 1 95 ? -1.454 -4.237 19.383 1.00 89.75 95 ALA A C 1
ATOM 731 O O . ALA A 1 95 ? -0.678 -4.529 18.479 1.00 89.75 95 ALA A O 1
ATOM 732 N N . ALA A 1 96 ? -1.683 -5.043 20.426 1.00 89.38 96 ALA A N 1
ATOM 733 C CA . ALA A 1 96 ? -1.070 -6.360 20.603 1.00 89.38 96 ALA A CA 1
ATOM 734 C C . ALA A 1 96 ? -1.551 -7.417 19.589 1.00 89.38 96 ALA A C 1
ATOM 736 O O . ALA A 1 96 ? -0.877 -8.425 19.398 1.00 89.38 96 ALA A O 1
ATOM 737 N N . GLU A 1 97 ? -2.705 -7.200 18.955 1.00 91.75 97 GLU A N 1
ATOM 738 C CA . GLU A 1 97 ? -3.281 -8.101 17.952 1.00 91.75 97 GLU A CA 1
ATOM 739 C C . GLU A 1 97 ? -2.970 -7.657 16.519 1.00 91.75 97 GLU A C 1
ATOM 741 O O . GLU A 1 97 ? -3.147 -8.438 15.586 1.00 91.75 97 GLU A O 1
ATOM 746 N N . LEU A 1 98 ? -2.483 -6.425 16.318 1.00 89.62 98 LEU A N 1
ATOM 747 C CA . LEU A 1 98 ? -2.109 -5.947 14.989 1.00 89.62 98 LEU A CA 1
ATOM 748 C C . LEU A 1 98 ? -1.089 -6.885 14.346 1.00 89.62 98 LEU A C 1
ATOM 750 O O . LEU A 1 98 ? -0.089 -7.266 14.957 1.00 89.62 98 LEU A O 1
ATOM 754 N N . VAL A 1 99 ? -1.309 -7.199 13.068 1.00 89.00 99 VAL A N 1
ATOM 755 C CA . VAL A 1 99 ? -0.351 -8.003 12.306 1.00 89.00 99 VAL A CA 1
ATOM 756 C C . VAL A 1 99 ? 0.978 -7.246 12.259 1.00 89.00 99 VAL A C 1
ATOM 758 O O . VAL A 1 99 ? 0.976 -6.091 11.832 1.00 89.00 99 VAL A O 1
ATOM 761 N N . PRO A 1 100 ? 2.111 -7.833 12.676 1.00 84.75 100 PRO A N 1
ATOM 762 C CA . PRO A 1 100 ? 3.388 -7.137 12.637 1.00 84.75 100 PRO A CA 1
ATOM 763 C C . PRO A 1 100 ? 3.756 -6.792 11.191 1.00 84.75 100 PRO A C 1
ATOM 765 O O . PRO A 1 100 ? 3.660 -7.629 10.292 1.00 84.75 100 PRO A O 1
ATOM 768 N N . LEU A 1 101 ? 4.181 -5.550 10.970 1.00 84.00 101 LEU A N 1
ATOM 769 C CA . LEU A 1 101 ? 4.668 -5.094 9.675 1.00 84.00 101 LEU A CA 1
ATOM 770 C C . LEU A 1 101 ? 6.182 -5.304 9.628 1.00 84.00 101 LEU A C 1
ATOM 772 O O . LEU A 1 101 ? 6.916 -4.639 10.354 1.00 84.00 101 LEU A O 1
ATOM 776 N N . SER A 1 102 ? 6.653 -6.232 8.796 1.00 83.00 102 SER A N 1
ATOM 777 C CA . SER A 1 102 ? 8.090 -6.382 8.565 1.00 83.00 102 SER A CA 1
ATOM 778 C C . SER A 1 102 ? 8.640 -5.191 7.778 1.00 83.00 102 SER A C 1
ATOM 780 O O . SER A 1 102 ? 7.914 -4.535 7.015 1.00 83.00 102 SER A O 1
ATOM 782 N N . GLU A 1 103 ? 9.944 -4.954 7.909 1.00 88.06 103 GLU A N 1
ATOM 783 C CA . GLU A 1 103 ? 10.659 -4.094 6.969 1.00 88.06 103 GLU A CA 1
ATOM 784 C C . GLU A 1 103 ? 10.477 -4.629 5.539 1.00 88.06 103 GLU A C 1
ATOM 786 O O . GLU A 1 103 ? 10.404 -5.851 5.340 1.00 88.06 103 GLU A O 1
ATOM 791 N N . PRO A 1 104 ? 10.321 -3.743 4.544 1.00 92.88 104 PRO A N 1
ATOM 792 C CA . PRO A 1 104 ? 10.194 -4.164 3.167 1.00 92.88 104 PRO A CA 1
ATOM 793 C C . PRO A 1 104 ? 11.558 -4.555 2.590 1.00 92.88 104 PRO A C 1
ATOM 795 O O . PRO A 1 104 ? 12.505 -3.772 2.609 1.00 92.88 104 PRO A O 1
ATOM 798 N N . ASP A 1 105 ? 11.628 -5.727 1.967 1.00 94.19 105 ASP A N 1
ATOM 799 C CA . ASP A 1 105 ? 12.761 -6.113 1.135 1.00 94.19 105 ASP A CA 1
ATOM 800 C C . ASP A 1 105 ? 12.709 -5.330 -0.184 1.00 94.19 105 ASP A C 1
ATOM 802 O O . ASP A 1 105 ? 11.775 -5.478 -0.980 1.00 94.19 105 ASP A O 1
ATOM 806 N N . ALA A 1 106 ? 13.714 -4.489 -0.432 1.00 95.31 106 ALA A N 1
ATOM 807 C CA . ALA A 1 106 ? 13.849 -3.780 -1.700 1.00 95.31 106 ALA A CA 1
ATOM 808 C C . ALA A 1 106 ? 14.203 -4.762 -2.828 1.00 95.31 106 ALA A C 1
ATOM 810 O O . ALA A 1 106 ? 15.181 -5.514 -2.737 1.00 95.31 106 ALA A O 1
ATOM 811 N N . ILE A 1 107 ? 13.421 -4.741 -3.908 1.00 96.31 107 ILE A N 1
ATOM 812 C CA . ILE A 1 107 ? 13.610 -5.631 -5.058 1.00 96.31 107 ILE A CA 1
ATOM 813 C C . ILE A 1 107 ? 13.934 -4.825 -6.310 1.00 96.31 107 ILE A C 1
ATOM 815 O O . ILE A 1 107 ? 13.386 -3.748 -6.533 1.00 96.31 107 ILE A O 1
ATOM 819 N N . THR A 1 108 ? 14.845 -5.349 -7.123 1.00 95.50 108 THR A N 1
ATOM 820 C CA . THR A 1 108 ? 15.375 -4.665 -8.311 1.00 95.50 108 THR A CA 1
ATOM 821 C C . THR A 1 108 ? 14.809 -5.233 -9.602 1.00 95.50 108 THR A C 1
ATOM 823 O O . THR A 1 108 ? 14.801 -4.544 -10.613 1.00 95.50 108 THR A O 1
ATOM 826 N N . SER A 1 109 ? 14.316 -6.471 -9.585 1.00 96.62 109 SER A N 1
ATOM 827 C CA . SER A 1 109 ? 13.628 -7.087 -10.718 1.00 96.62 109 SER A CA 1
ATOM 828 C C . SER A 1 109 ? 12.627 -8.132 -10.232 1.00 96.62 109 SER A C 1
ATOM 830 O O . SER A 1 109 ? 12.640 -8.555 -9.071 1.00 96.62 109 SER A O 1
ATOM 832 N N . VAL A 1 110 ? 11.738 -8.560 -11.125 1.00 97.31 110 VAL A N 1
ATOM 833 C CA . VAL A 1 110 ? 10.827 -9.670 -10.856 1.00 97.31 110 VAL A CA 1
ATOM 834 C C . VAL A 1 110 ? 10.661 -10.529 -12.098 1.00 97.31 110 VAL A C 1
ATOM 836 O O . VAL A 1 110 ? 10.598 -10.033 -13.222 1.00 97.31 110 VAL A O 1
ATOM 839 N N . ARG A 1 111 ? 10.517 -11.834 -11.889 1.00 96.75 111 ARG A N 1
ATOM 840 C CA . ARG A 1 111 ? 9.943 -12.739 -12.878 1.00 96.75 111 ARG A CA 1
ATOM 841 C C . ARG A 1 111 ? 8.520 -13.099 -12.470 1.00 96.75 111 ARG A C 1
ATOM 843 O O . ARG A 1 111 ? 8.272 -13.526 -11.345 1.00 96.75 111 ARG A O 1
ATOM 850 N N . LEU A 1 112 ? 7.584 -12.959 -13.402 1.00 96.81 112 LEU A N 1
ATOM 851 C CA . LEU A 1 112 ? 6.194 -13.360 -13.198 1.00 96.81 112 LEU A CA 1
ATOM 852 C C . LEU A 1 112 ? 5.932 -14.666 -13.942 1.00 96.81 112 LEU A C 1
ATOM 854 O O . LEU A 1 112 ? 6.261 -14.810 -15.119 1.00 96.81 112 LEU A O 1
ATOM 858 N N . THR A 1 113 ? 5.336 -15.630 -13.252 1.00 96.06 113 THR A N 1
ATOM 859 C CA . THR A 1 113 ? 4.839 -16.869 -13.856 1.00 96.06 113 THR A CA 1
ATOM 860 C C . THR A 1 113 ? 3.339 -16.987 -13.610 1.00 96.06 113 THR A C 1
ATOM 862 O O . THR A 1 113 ? 2.756 -16.202 -12.861 1.00 96.06 113 THR A O 1
ATOM 865 N N . LYS A 1 114 ? 2.695 -18.000 -14.201 1.00 94.50 114 LYS A N 1
ATOM 866 C CA . LYS A 1 114 ? 1.276 -18.277 -13.929 1.00 94.50 114 LYS A CA 1
ATOM 867 C C . LYS A 1 114 ? 0.999 -18.626 -12.460 1.00 94.50 114 LYS A C 1
ATOM 869 O O . LYS A 1 114 ? -0.119 -18.429 -12.009 1.00 94.50 114 LYS A O 1
ATOM 874 N N . ALA A 1 115 ? 1.986 -19.163 -11.740 1.00 95.75 115 ALA A N 1
ATOM 875 C CA . ALA A 1 115 ? 1.810 -19.663 -10.376 1.00 95.75 115 ALA A CA 1
ATOM 876 C C . ALA A 1 115 ? 2.417 -18.743 -9.307 1.00 95.75 115 ALA A C 1
ATOM 878 O O . ALA A 1 115 ? 1.928 -18.703 -8.179 1.00 95.75 115 ALA A O 1
ATOM 879 N N . GLU A 1 116 ? 3.476 -18.010 -9.650 1.00 97.06 116 GLU A N 1
ATOM 880 C CA . GLU A 1 116 ? 4.335 -17.341 -8.672 1.00 97.06 116 GLU A CA 1
ATOM 881 C C . GLU A 1 116 ? 4.804 -15.955 -9.129 1.00 97.06 116 GLU A C 1
ATOM 883 O O . GLU A 1 116 ? 5.113 -15.733 -10.307 1.00 97.06 116 GLU A O 1
ATOM 888 N N . PHE A 1 117 ? 4.955 -15.083 -8.135 1.00 97.44 117 PHE A N 1
ATOM 889 C CA . PHE A 1 117 ? 5.777 -13.881 -8.125 1.00 97.44 117 PHE A CA 1
ATOM 890 C C . PHE A 1 117 ? 7.191 -14.258 -7.659 1.00 97.44 117 PHE A C 1
ATOM 892 O O . PHE A 1 117 ? 7.354 -14.817 -6.573 1.00 97.44 117 PHE A O 1
ATOM 899 N N . GLN A 1 118 ? 8.212 -13.990 -8.475 1.00 97.56 118 GLN A N 1
ATOM 900 C CA . GLN A 1 118 ? 9.604 -14.332 -8.166 1.00 97.56 118 GLN A CA 1
ATOM 901 C C . GLN A 1 118 ? 10.466 -13.064 -8.131 1.00 97.56 118 GLN A C 1
ATOM 903 O O . GLN A 1 118 ? 11.040 -12.688 -9.160 1.00 97.56 118 GLN A O 1
ATOM 908 N N . PRO A 1 119 ? 10.514 -12.352 -6.993 1.00 96.88 119 PRO A N 1
ATOM 909 C CA . PRO A 1 119 ? 11.300 -11.137 -6.870 1.00 96.88 119 PRO A CA 1
ATOM 910 C C . PRO A 1 119 ? 12.781 -11.464 -6.709 1.00 96.88 119 PRO A C 1
ATOM 912 O O . PRO A 1 119 ? 13.141 -12.448 -6.058 1.00 96.88 119 PRO A O 1
ATOM 915 N N . ALA A 1 120 ? 13.631 -10.605 -7.263 1.00 95.88 120 ALA A N 1
ATOM 916 C CA . ALA A 1 120 ? 15.064 -10.630 -7.032 1.00 95.88 120 ALA A CA 1
ATOM 917 C C . ALA A 1 120 ? 15.508 -9.339 -6.339 1.00 95.88 120 ALA A C 1
ATOM 919 O O . ALA A 1 120 ? 15.131 -8.234 -6.741 1.00 95.88 120 ALA A O 1
ATOM 920 N N . ASN A 1 121 ? 16.316 -9.483 -5.294 1.00 90.56 121 ASN A N 1
ATOM 921 C CA . ASN A 1 121 ? 16.936 -8.351 -4.611 1.00 90.56 121 ASN A CA 1
ATOM 922 C C . ASN A 1 121 ? 18.245 -7.920 -5.309 1.00 90.56 121 ASN A C 1
ATOM 924 O O . ASN A 1 121 ? 18.704 -8.544 -6.268 1.00 90.56 121 ASN A O 1
ATOM 928 N N . ALA A 1 122 ? 18.901 -6.886 -4.776 1.00 86.44 122 ALA A N 1
ATOM 929 C CA . ALA A 1 122 ? 20.179 -6.393 -5.299 1.00 86.44 122 ALA A CA 1
ATOM 930 C C . ALA A 1 122 ? 21.322 -7.431 -5.269 1.00 86.44 122 ALA A C 1
ATOM 932 O O . ALA A 1 122 ? 22.275 -7.307 -6.033 1.00 86.44 122 ALA A O 1
ATOM 933 N N . THR A 1 123 ? 21.238 -8.471 -4.427 1.00 88.88 123 THR A N 1
ATOM 934 C CA . THR A 1 123 ? 22.233 -9.559 -4.387 1.00 88.88 123 THR A CA 1
ATOM 935 C C . THR A 1 123 ? 21.921 -10.685 -5.376 1.00 88.88 123 THR A C 1
ATOM 937 O O . THR A 1 123 ? 22.600 -11.709 -5.364 1.00 88.88 123 THR A O 1
ATOM 940 N N . GLY A 1 124 ? 20.867 -10.550 -6.189 1.00 86.75 124 GLY A N 1
ATOM 941 C CA . GLY A 1 124 ? 20.407 -11.580 -7.122 1.00 86.75 124 GLY A CA 1
ATOM 942 C C . GLY A 1 124 ? 19.731 -12.778 -6.450 1.00 86.75 124 GLY A C 1
ATOM 943 O O . GLY A 1 124 ? 19.446 -13.772 -7.116 1.00 86.75 124 GLY A O 1
ATOM 944 N N . LYS A 1 125 ? 19.461 -12.713 -5.138 1.00 91.25 125 LYS A N 1
ATOM 945 C CA . LYS A 1 125 ? 18.699 -13.752 -4.442 1.00 91.25 125 LYS A CA 1
ATOM 946 C C . LYS A 1 125 ? 17.258 -13.686 -4.931 1.00 91.25 125 LYS A C 1
ATOM 948 O O . LYS A 1 125 ? 16.622 -12.640 -4.825 1.00 91.25 125 LYS A O 1
ATOM 953 N N . VAL A 1 126 ? 16.763 -14.818 -5.427 1.00 94.31 126 VAL A N 1
ATOM 954 C CA . VAL A 1 126 ? 15.392 -14.965 -5.915 1.00 94.31 126 VAL A CA 1
ATOM 955 C C . VAL A 1 126 ? 14.556 -15.689 -4.876 1.00 94.31 126 VAL A C 1
ATOM 957 O O . VAL A 1 126 ? 14.887 -16.803 -4.466 1.00 94.31 126 VAL A O 1
ATOM 960 N N . ASP A 1 127 ? 13.450 -15.069 -4.496 1.00 94.56 127 ASP A N 1
ATOM 961 C CA . ASP A 1 127 ? 12.425 -15.708 -3.687 1.00 94.56 127 ASP A CA 1
ATOM 962 C C . ASP A 1 127 ? 11.289 -16.247 -4.564 1.00 94.56 127 ASP A C 1
ATOM 964 O O . ASP A 1 127 ? 11.160 -15.899 -5.737 1.00 94.56 127 ASP A O 1
ATOM 968 N N . ARG A 1 128 ? 10.458 -17.128 -4.001 1.00 95.44 128 ARG A N 1
ATOM 969 C CA . ARG A 1 128 ? 9.265 -17.656 -4.672 1.00 95.44 128 ARG A CA 1
ATOM 970 C C . ARG A 1 128 ? 8.046 -17.403 -3.813 1.00 95.44 128 ARG A C 1
ATOM 972 O O . ARG A 1 128 ? 7.968 -17.892 -2.688 1.00 95.44 128 ARG A O 1
ATOM 979 N N . CYS A 1 129 ? 7.105 -16.650 -4.360 1.00 96.44 129 CYS A N 1
ATOM 980 C CA . CYS A 1 129 ? 5.898 -16.240 -3.669 1.00 96.44 129 CYS A CA 1
ATOM 981 C C . CYS A 1 129 ? 4.687 -16.666 -4.506 1.00 96.44 129 CYS A C 1
ATOM 983 O O . CYS A 1 129 ? 4.405 -16.045 -5.534 1.00 96.44 129 CYS A O 1
ATOM 985 N N . PRO A 1 130 ? 3.981 -17.741 -4.117 1.00 97.00 130 PRO A N 1
ATOM 986 C CA . PRO A 1 130 ? 2.778 -18.171 -4.816 1.00 97.00 130 PRO A CA 1
ATOM 987 C C . PRO A 1 130 ? 1.736 -17.056 -4.851 1.00 97.00 130 PRO A C 1
ATOM 989 O O . PRO A 1 130 ? 1.513 -16.380 -3.845 1.00 97.00 130 PRO A O 1
ATOM 992 N N . TRP A 1 131 ? 1.049 -16.890 -5.983 1.00 96.50 131 TRP A N 1
ATOM 993 C CA . TRP A 1 131 ? 0.040 -15.838 -6.105 1.00 96.50 131 TRP A CA 1
ATOM 994 C C . TRP A 1 131 ? -1.078 -15.978 -5.084 1.00 96.50 131 TRP A C 1
ATOM 996 O O . TRP A 1 131 ? -1.532 -14.959 -4.584 1.00 96.50 131 TRP A O 1
ATOM 1006 N N . GLY A 1 132 ? -1.465 -17.205 -4.717 1.00 95.31 132 GLY A N 1
ATOM 1007 C CA . GLY A 1 132 ? -2.486 -17.469 -3.695 1.00 95.31 132 GLY A CA 1
ATOM 1008 C C . GLY A 1 132 ? -2.159 -16.899 -2.309 1.00 95.31 132 GLY A C 1
ATOM 1009 O O . GLY A 1 132 ? -3.073 -16.654 -1.529 1.00 95.31 132 GLY A O 1
ATOM 1010 N N . GLU A 1 133 ? -0.883 -16.623 -2.029 1.00 95.62 133 GLU A N 1
ATOM 1011 C CA . GLU A 1 133 ? -0.424 -16.042 -0.764 1.00 95.62 133 GLU A CA 1
ATOM 1012 C C . GLU A 1 133 ? -0.363 -14.509 -0.792 1.00 95.62 133 GLU A C 1
ATOM 1014 O O . GLU A 1 133 ? -0.127 -13.899 0.251 1.00 95.62 133 GLU A O 1
ATOM 1019 N N . ALA A 1 134 ? -0.558 -13.875 -1.954 1.00 96.56 134 ALA A N 1
ATOM 1020 C CA . ALA A 1 134 ? -0.586 -12.421 -2.077 1.00 96.56 134 ALA A CA 1
ATOM 1021 C C . ALA A 1 134 ? -1.841 -11.859 -1.400 1.00 96.56 134 ALA A C 1
ATOM 1023 O O . ALA A 1 134 ? -2.967 -12.228 -1.744 1.00 96.56 134 ALA A O 1
ATOM 1024 N N . ILE A 1 135 ? -1.647 -10.942 -0.453 1.00 95.50 135 ILE A N 1
ATOM 1025 C CA . ILE A 1 135 ? -2.740 -10.373 0.344 1.00 95.50 135 ILE A CA 1
ATOM 1026 C C . ILE A 1 135 ? -2.930 -8.874 0.131 1.00 95.50 135 ILE A C 1
ATOM 1028 O O . ILE A 1 135 ? -4.049 -8.387 0.281 1.00 95.50 135 ILE A O 1
ATOM 1032 N N . ALA A 1 136 ? -1.877 -8.138 -0.224 1.00 95.88 136 ALA A N 1
ATOM 1033 C CA . ALA A 1 136 ? -1.949 -6.695 -0.391 1.00 95.88 136 ALA A CA 1
ATOM 1034 C C . ALA A 1 136 ? -1.004 -6.204 -1.489 1.00 95.88 136 ALA A C 1
ATOM 1036 O O . ALA A 1 136 ? 0.114 -6.705 -1.623 1.00 95.88 136 ALA A O 1
ATOM 1037 N N . LEU A 1 137 ? -1.473 -5.197 -2.227 1.00 97.06 137 LEU A N 1
ATOM 1038 C CA . LEU A 1 137 ? -0.685 -4.355 -3.116 1.00 97.06 137 LEU A CA 1
ATOM 1039 C C . LEU A 1 137 ? -0.941 -2.893 -2.746 1.00 97.06 137 LEU A C 1
ATOM 1041 O O . LEU A 1 137 ? -2.044 -2.387 -2.970 1.00 97.06 137 LEU A O 1
ATOM 1045 N N . ALA A 1 138 ? 0.066 -2.215 -2.201 1.00 96.38 138 ALA A N 1
ATOM 1046 C CA . ALA A 1 138 ? 0.016 -0.781 -1.933 1.00 96.38 138 ALA A CA 1
ATOM 1047 C C . ALA A 1 138 ? 0.780 -0.011 -3.014 1.00 96.38 138 ALA A C 1
ATOM 1049 O O . ALA A 1 138 ? 1.836 -0.460 -3.455 1.00 96.38 138 ALA A O 1
ATOM 1050 N N . MET A 1 139 ? 0.280 1.151 -3.429 1.00 96.69 139 MET A N 1
ATOM 1051 C CA . MET A 1 139 ? 0.980 2.029 -4.371 1.00 96.69 139 MET A CA 1
ATOM 1052 C C . MET A 1 139 ? 0.776 3.500 -4.009 1.00 96.69 139 MET A C 1
ATOM 1054 O O . MET A 1 139 ? -0.355 3.931 -3.776 1.00 96.69 139 MET A O 1
ATOM 1058 N N . ALA A 1 140 ? 1.859 4.278 -3.976 1.00 95.31 140 ALA A N 1
ATOM 1059 C CA . ALA A 1 140 ? 1.823 5.698 -3.625 1.00 95.31 140 ALA A CA 1
ATOM 1060 C C . ALA A 1 140 ? 2.960 6.490 -4.285 1.00 95.31 140 ALA A C 1
ATOM 1062 O O . ALA A 1 140 ? 3.950 5.920 -4.745 1.00 95.31 140 ALA A O 1
ATOM 1063 N N . GLN A 1 141 ? 2.806 7.813 -4.303 1.00 94.88 141 GLN A N 1
ATOM 1064 C CA . GLN A 1 141 ? 3.886 8.766 -4.538 1.00 94.88 141 GLN A CA 1
ATOM 1065 C C . GLN A 1 141 ? 4.480 9.144 -3.180 1.00 94.88 141 GLN A C 1
ATOM 1067 O O . GLN A 1 141 ? 3.784 9.710 -2.343 1.00 94.88 141 GLN A O 1
ATOM 1072 N N . VAL A 1 142 ? 5.739 8.804 -2.934 1.00 92.69 142 VAL A N 1
ATOM 1073 C CA . VAL A 1 142 ? 6.402 9.011 -1.648 1.00 92.69 142 VAL A CA 1
ATOM 1074 C C . VAL A 1 142 ? 7.413 10.139 -1.760 1.00 92.69 142 VAL A C 1
ATOM 1076 O O . VAL A 1 142 ? 8.311 10.105 -2.604 1.00 92.69 142 VAL A O 1
ATOM 1079 N N . HIS A 1 143 ? 7.260 11.138 -0.897 1.00 88.81 143 HIS A N 1
ATOM 1080 C CA . HIS A 1 143 ? 8.191 12.253 -0.774 1.00 88.81 143 HIS A CA 1
ATOM 1081 C C . HIS A 1 143 ? 9.413 11.824 0.034 1.00 88.81 143 HIS A C 1
ATOM 1083 O O . HIS A 1 143 ? 9.286 11.421 1.191 1.00 88.81 143 HIS A O 1
ATOM 1089 N N . GLN A 1 144 ? 10.591 11.931 -0.575 1.00 80.00 144 GLN A N 1
ATOM 1090 C CA . GLN A 1 144 ? 11.874 11.698 0.075 1.00 80.00 144 GLN A CA 1
ATOM 1091 C C . GLN A 1 144 ? 12.692 12.986 0.074 1.00 80.00 144 GLN A C 1
ATOM 1093 O O . GLN A 1 144 ? 12.973 13.571 -0.975 1.00 80.00 144 GLN A O 1
ATOM 1098 N N . GLU A 1 145 ? 13.089 13.423 1.266 1.00 71.62 145 GLU A N 1
ATOM 1099 C CA . GLU A 1 145 ? 14.015 14.534 1.445 1.00 71.62 145 GLU A CA 1
ATOM 1100 C C . GLU A 1 145 ? 15.434 13.983 1.550 1.00 71.62 145 GLU A C 1
ATOM 1102 O O . GLU A 1 145 ? 15.821 13.389 2.555 1.00 71.62 145 GLU A O 1
ATOM 1107 N N . THR A 1 146 ? 16.232 14.182 0.503 1.00 59.09 146 THR A N 1
ATOM 1108 C CA . THR A 1 146 ? 17.659 13.867 0.553 1.00 59.09 146 THR A CA 1
ATOM 1109 C C . THR A 1 146 ? 18.422 15.136 0.888 1.00 59.09 146 THR A C 1
ATOM 1111 O O . THR A 1 146 ? 18.473 16.083 0.100 1.00 59.09 146 THR A O 1
ATOM 1114 N N . THR A 1 147 ? 19.030 15.161 2.068 1.00 53.50 147 THR A N 1
ATOM 1115 C CA . THR A 1 147 ? 19.945 16.235 2.454 1.00 53.50 147 THR A CA 1
ATOM 1116 C C . THR A 1 147 ? 21.342 15.890 1.947 1.00 53.50 147 THR A C 1
ATOM 1118 O O . THR A 1 147 ? 22.071 15.125 2.572 1.00 53.50 147 THR A O 1
ATOM 1121 N N . GLU A 1 148 ? 21.732 16.440 0.797 1.00 48.91 148 GLU A N 1
ATOM 1122 C CA . GLU A 1 148 ? 23.098 16.312 0.288 1.00 48.91 148 GLU A CA 1
ATOM 1123 C C . GLU A 1 148 ? 23.944 17.472 0.827 1.00 48.91 148 GLU A C 1
ATOM 1125 O O . GLU A 1 148 ? 23.735 18.632 0.473 1.00 48.91 148 GLU A O 1
ATOM 1130 N N . THR A 1 149 ? 24.942 17.185 1.665 1.00 50.75 149 THR A N 1
ATOM 1131 C CA . THR A 1 149 ? 25.969 18.183 1.995 1.00 50.75 149 THR A CA 1
ATOM 1132 C C . THR A 1 149 ? 27.005 18.210 0.877 1.00 50.75 149 THR A C 1
ATOM 1134 O O . THR A 1 149 ? 27.838 17.310 0.772 1.00 50.75 149 THR A O 1
ATOM 1137 N N . LYS A 1 150 ? 26.976 19.242 0.032 1.00 51.09 150 LYS A N 1
ATOM 1138 C CA . LYS A 1 150 ? 28.008 19.442 -0.990 1.00 51.09 150 LYS A CA 1
ATOM 1139 C C . LYS A 1 150 ? 29.101 20.347 -0.446 1.00 51.09 150 LYS A C 1
ATOM 1141 O O . LYS A 1 150 ? 28.843 21.418 0.103 1.00 51.09 150 LYS A O 1
ATOM 1146 N N . ALA A 1 151 ? 30.349 19.918 -0.605 1.00 46.81 151 ALA A N 1
ATOM 1147 C CA . ALA A 1 151 ? 31.486 20.805 -0.428 1.00 46.81 151 ALA A CA 1
ATOM 1148 C C . ALA A 1 151 ? 31.524 21.759 -1.628 1.00 46.81 151 ALA A C 1
ATOM 1150 O O . ALA A 1 151 ? 31.806 21.330 -2.746 1.00 46.81 151 ALA A O 1
ATOM 1151 N N . VAL A 1 152 ? 31.227 23.041 -1.415 1.00 50.22 152 VAL A N 1
ATOM 1152 C CA . VAL A 1 152 ? 31.430 24.051 -2.453 1.00 50.22 152 VAL A CA 1
ATOM 1153 C C . VAL A 1 152 ? 32.904 24.426 -2.421 1.00 50.22 152 VAL A C 1
ATOM 1155 O O . VAL A 1 152 ? 33.410 24.954 -1.426 1.00 50.22 152 VAL A O 1
ATOM 1158 N N . THR A 1 153 ? 33.621 24.128 -3.503 1.00 42.78 153 THR A N 1
ATOM 1159 C CA . THR A 1 153 ? 34.977 24.635 -3.706 1.00 42.78 153 THR A CA 1
ATOM 1160 C C . THR A 1 153 ? 34.875 26.153 -3.822 1.00 42.78 153 THR A C 1
ATOM 1162 O O . THR A 1 153 ? 34.325 26.675 -4.789 1.00 42.78 153 THR A O 1
ATOM 1165 N N . GLY A 1 154 ? 35.334 26.871 -2.796 1.00 42.19 154 GLY A N 1
ATOM 1166 C CA . GLY A 1 154 ? 35.344 28.327 -2.812 1.00 42.19 154 GLY A CA 1
ATOM 1167 C C . GLY A 1 154 ? 36.135 28.826 -4.019 1.00 42.19 154 GLY A C 1
ATOM 1168 O O . GLY A 1 154 ? 37.267 28.398 -4.239 1.00 42.19 154 GLY A O 1
ATOM 1169 N N . SER A 1 155 ? 35.535 29.721 -4.806 1.00 42.72 155 SER A N 1
ATOM 1170 C CA . SER A 1 155 ? 36.240 30.482 -5.839 1.00 42.72 155 SER A CA 1
ATOM 1171 C C . SER A 1 155 ? 37.518 31.071 -5.238 1.00 42.72 155 SER A C 1
ATOM 1173 O O . SER A 1 155 ? 37.443 31.833 -4.272 1.00 42.72 155 SER A O 1
ATOM 1175 N N . ILE A 1 156 ? 38.684 30.743 -5.805 1.00 40.19 156 ILE A N 1
ATOM 1176 C CA . ILE A 1 156 ? 39.956 31.368 -5.431 1.00 40.19 156 ILE A CA 1
ATOM 1177 C C . ILE A 1 156 ? 39.839 32.857 -5.771 1.00 40.19 156 ILE A C 1
ATOM 1179 O O . ILE A 1 156 ? 39.951 33.259 -6.927 1.00 40.19 156 ILE A O 1
ATOM 1183 N N . LEU A 1 157 ? 39.584 33.694 -4.765 1.00 42.12 157 LEU A N 1
ATOM 1184 C CA . LEU A 1 157 ? 39.681 35.141 -4.902 1.00 42.12 157 LEU A CA 1
ATOM 1185 C C . LEU A 1 157 ? 41.165 35.503 -4.990 1.00 42.12 157 LEU A C 1
ATOM 1187 O O . LEU A 1 157 ? 41.841 35.688 -3.980 1.00 42.12 157 LEU A O 1
ATOM 1191 N N . THR A 1 158 ? 41.693 35.602 -6.208 1.00 39.31 158 THR A N 1
ATOM 1192 C CA . THR A 1 158 ? 43.026 36.161 -6.448 1.00 39.31 158 THR A CA 1
ATOM 1193 C C . THR A 1 158 ? 43.016 37.653 -6.125 1.00 39.31 158 THR A C 1
ATOM 1195 O O . THR A 1 158 ? 42.622 38.480 -6.949 1.00 39.31 158 THR A O 1
ATOM 1198 N N . ARG A 1 159 ? 43.458 38.022 -4.920 1.00 39.81 159 ARG A N 1
ATOM 1199 C CA . ARG A 1 159 ? 43.718 39.419 -4.560 1.00 39.81 159 ARG A CA 1
ATOM 1200 C C . ARG A 1 159 ? 45.082 39.819 -5.126 1.00 39.81 159 ARG A C 1
ATOM 1202 O O . ARG A 1 159 ? 46.112 39.407 -4.601 1.00 39.81 159 ARG A O 1
ATOM 1209 N N . ARG A 1 160 ? 45.111 40.614 -6.201 1.00 36.66 160 ARG A N 1
ATOM 1210 C CA . ARG A 1 160 ? 46.351 41.268 -6.654 1.00 36.66 160 ARG A CA 1
ATOM 1211 C C . ARG A 1 160 ? 46.763 42.298 -5.605 1.00 36.66 160 ARG A C 1
ATOM 1213 O O . ARG A 1 160 ? 46.079 43.302 -5.429 1.00 36.66 160 ARG A O 1
ATOM 1220 N N . VAL A 1 161 ? 47.871 42.047 -4.918 1.00 42.06 161 VAL A N 1
ATOM 1221 C CA . VAL A 1 161 ? 48.536 43.056 -4.090 1.00 42.06 161 VAL A CA 1
ATOM 1222 C C . VAL A 1 161 ? 49.535 43.777 -4.988 1.00 42.06 161 VAL A C 1
ATOM 1224 O O . VAL A 1 161 ? 50.575 43.229 -5.337 1.00 42.06 161 VAL A O 1
ATOM 1227 N N . THR A 1 162 ? 49.206 44.992 -5.415 1.00 38.47 162 THR A N 1
ATOM 1228 C CA . THR A 1 162 ? 50.174 45.897 -6.043 1.00 38.47 162 THR A CA 1
ATOM 1229 C C . THR A 1 162 ? 50.947 46.608 -4.940 1.00 38.47 162 THR A C 1
ATOM 1231 O O . THR A 1 162 ? 50.429 47.534 -4.318 1.00 38.47 162 THR A O 1
ATOM 1234 N N . GLY A 1 163 ? 52.171 46.152 -4.672 1.00 34.66 163 GLY A N 1
ATOM 1235 C CA . GLY A 1 163 ? 53.126 46.894 -3.853 1.00 34.66 163 GLY A CA 1
ATOM 1236 C C . GLY A 1 163 ? 53.640 48.120 -4.611 1.00 34.66 163 GLY A C 1
ATOM 1237 O O . GLY A 1 163 ? 54.004 48.024 -5.783 1.00 34.66 163 GLY A O 1
ATOM 1238 N N . LEU A 1 164 ? 53.647 49.277 -3.949 1.00 40.47 164 LEU A N 1
ATOM 1239 C CA . LEU A 1 164 ? 54.309 50.485 -4.435 1.00 40.47 164 LEU A CA 1
ATOM 1240 C C . LEU A 1 164 ? 55.831 50.291 -4.363 1.00 40.47 164 LEU A C 1
ATOM 1242 O O . LEU A 1 164 ? 56.396 50.260 -3.275 1.00 40.47 164 LEU A O 1
ATOM 1246 N N . GLY A 1 165 ? 56.471 50.212 -5.531 1.00 36.22 165 GLY A N 1
ATOM 1247 C CA . GLY A 1 165 ? 57.921 50.350 -5.690 1.00 36.22 165 GLY A CA 1
ATOM 1248 C C . GLY A 1 165 ? 58.674 49.043 -5.952 1.00 36.22 165 GLY A C 1
ATOM 1249 O O . GLY A 1 165 ? 58.868 48.246 -5.048 1.00 36.22 165 GLY A O 1
ATOM 1250 N N . GLY A 1 166 ? 59.165 48.894 -7.188 1.00 39.47 166 GLY A N 1
ATOM 1251 C CA . GLY A 1 166 ? 60.354 48.099 -7.522 1.00 39.47 166 GLY A CA 1
ATOM 1252 C C . GLY A 1 166 ? 60.226 46.573 -7.457 1.00 39.47 166 GLY A C 1
ATOM 1253 O O . GLY A 1 166 ? 60.379 45.977 -6.403 1.00 39.47 166 GLY A O 1
ATOM 1254 N N . VAL A 1 167 ? 60.085 45.949 -8.633 1.00 37.66 167 VAL A N 1
ATOM 1255 C CA . VAL A 1 167 ? 60.248 44.502 -8.901 1.00 37.66 167 VAL A CA 1
ATOM 1256 C C . VAL A 1 167 ? 59.261 43.593 -8.149 1.00 37.66 167 VAL A C 1
ATOM 1258 O O . VAL A 1 167 ? 59.563 43.003 -7.118 1.00 37.66 167 VAL A O 1
ATOM 1261 N N . ALA A 1 168 ? 58.066 43.420 -8.721 1.00 32.28 168 ALA A N 1
ATOM 1262 C CA . ALA A 1 168 ? 57.075 42.466 -8.230 1.00 32.28 168 ALA A CA 1
ATOM 1263 C C . ALA A 1 168 ? 57.367 41.047 -8.754 1.00 32.28 168 ALA A C 1
ATOM 1265 O O . ALA A 1 168 ? 56.967 40.681 -9.859 1.00 32.28 168 ALA A O 1
ATOM 1266 N N . THR A 1 169 ? 58.032 40.222 -7.948 1.00 34.66 169 THR A N 1
ATOM 1267 C CA . THR A 1 169 ? 57.864 38.768 -8.016 1.00 34.66 169 THR A CA 1
ATOM 1268 C C . THR A 1 169 ? 56.443 38.439 -7.553 1.00 34.66 169 THR A C 1
ATOM 1270 O O . THR A 1 169 ? 56.041 38.768 -6.440 1.00 34.66 169 THR A O 1
ATOM 1273 N N . ALA A 1 170 ? 55.640 37.832 -8.427 1.00 34.69 170 ALA A N 1
ATOM 1274 C CA . ALA A 1 170 ? 54.286 37.404 -8.094 1.00 34.69 170 ALA A CA 1
ATOM 1275 C C . ALA A 1 170 ? 54.341 36.170 -7.178 1.00 34.69 170 ALA A C 1
ATOM 1277 O O . ALA A 1 170 ? 54.298 35.036 -7.645 1.00 34.69 170 ALA A O 1
ATOM 1278 N N . THR A 1 171 ? 54.454 36.370 -5.868 1.00 35.41 171 THR A N 1
ATOM 1279 C CA . THR A 1 171 ? 54.226 35.307 -4.886 1.00 35.41 171 THR A CA 1
ATOM 1280 C C . THR A 1 171 ? 52.728 35.193 -4.622 1.00 35.41 171 THR A C 1
ATOM 1282 O O . THR A 1 171 ? 52.114 36.014 -3.941 1.00 35.41 171 THR A O 1
ATOM 1285 N N . SER A 1 172 ? 52.104 34.166 -5.199 1.00 34.22 172 SER A N 1
ATOM 1286 C CA . SER A 1 172 ? 50.733 33.784 -4.871 1.00 34.22 172 SER A CA 1
ATOM 1287 C C . SER A 1 172 ? 50.702 33.177 -3.466 1.00 34.22 172 SER A C 1
ATOM 1289 O O . SER A 1 172 ? 51.094 32.026 -3.281 1.00 34.22 172 SER A O 1
ATOM 1291 N N . LEU A 1 173 ? 50.226 33.922 -2.468 1.00 34.72 173 LEU A N 1
ATOM 1292 C CA . LEU A 1 173 ? 49.785 33.317 -1.212 1.00 34.72 173 LEU A CA 1
ATOM 1293 C C . LEU A 1 173 ? 48.368 32.776 -1.408 1.00 34.72 173 LEU A C 1
ATOM 1295 O O . LEU A 1 173 ? 47.406 33.536 -1.504 1.00 34.72 173 LEU A O 1
ATOM 1299 N N . ALA A 1 174 ? 48.250 31.451 -1.481 1.00 33.34 174 ALA A N 1
ATOM 1300 C CA . ALA A 1 174 ? 46.972 30.768 -1.376 1.00 33.34 174 ALA A CA 1
ATOM 1301 C C . ALA A 1 174 ? 46.514 30.828 0.087 1.00 33.34 174 ALA A C 1
ATOM 1303 O O . ALA A 1 174 ? 46.970 30.056 0.926 1.00 33.34 174 ALA A O 1
ATOM 1304 N N . THR A 1 175 ? 45.622 31.760 0.412 1.00 37.41 175 THR A N 1
ATOM 1305 C CA . THR A 1 175 ? 44.824 31.644 1.630 1.00 37.41 175 THR A CA 1
ATOM 1306 C C . THR A 1 175 ? 43.789 30.551 1.391 1.00 37.41 175 THR A C 1
ATOM 1308 O O . THR A 1 175 ? 42.924 30.679 0.524 1.00 37.41 175 THR A O 1
ATOM 1311 N N . SER A 1 176 ? 43.894 29.449 2.133 1.00 36.16 176 SER A N 1
ATOM 1312 C CA . SER A 1 176 ? 42.882 28.397 2.178 1.00 36.16 176 SER A CA 1
ATOM 1313 C C . SER A 1 176 ? 41.580 28.982 2.731 1.00 36.16 176 SER A C 1
ATOM 1315 O O . SER A 1 176 ? 41.335 29.012 3.934 1.00 36.16 176 SER A O 1
ATOM 1317 N N . GLY A 1 177 ? 40.735 29.500 1.839 1.00 38.56 177 GLY A N 1
ATOM 1318 C CA . GLY A 1 177 ? 39.353 29.824 2.160 1.00 38.56 177 GLY A CA 1
ATOM 1319 C C . GLY A 1 177 ? 38.663 28.539 2.597 1.00 38.56 177 GLY A C 1
ATOM 1320 O O . GLY A 1 177 ? 38.583 27.592 1.815 1.00 38.56 177 GLY A O 1
ATOM 1321 N N . GLY A 1 178 ? 38.232 28.485 3.858 1.00 39.81 178 GLY A N 1
ATOM 1322 C CA . GLY A 1 178 ? 37.538 27.328 4.415 1.00 39.81 178 GLY A CA 1
ATOM 1323 C C . GLY A 1 178 ? 36.414 26.875 3.485 1.00 39.81 178 GLY A C 1
ATOM 1324 O O . GLY A 1 178 ? 35.644 27.699 2.988 1.00 39.81 178 GLY A O 1
ATOM 1325 N N . ALA A 1 179 ? 36.356 25.570 3.216 1.00 41.25 179 ALA A N 1
ATOM 1326 C CA . ALA A 1 179 ? 35.338 24.978 2.361 1.00 41.25 179 ALA A CA 1
ATOM 1327 C C . ALA A 1 179 ? 33.950 25.349 2.898 1.00 41.25 179 ALA A C 1
ATOM 1329 O O . ALA A 1 179 ? 33.541 24.889 3.967 1.00 41.25 179 ALA A O 1
ATOM 1330 N N . LYS A 1 180 ? 33.228 26.200 2.165 1.00 46.66 180 LYS A N 1
ATOM 1331 C CA . LYS A 1 180 ? 31.839 26.513 2.483 1.00 46.66 180 LYS A CA 1
ATOM 1332 C C . LYS A 1 180 ? 31.033 25.268 2.122 1.00 46.66 180 LYS A C 1
ATOM 1334 O O . LYS A 1 180 ? 30.949 24.885 0.959 1.00 46.66 180 LYS A O 1
ATOM 1339 N N . ARG A 1 181 ? 30.522 24.571 3.132 1.00 47.81 181 ARG A N 1
ATOM 1340 C CA . ARG A 1 181 ? 29.605 23.450 2.925 1.00 47.81 181 ARG A CA 1
ATOM 1341 C C . ARG A 1 181 ? 28.226 24.034 2.662 1.00 47.81 181 ARG A C 1
ATOM 1343 O O . ARG A 1 181 ? 27.748 24.846 3.450 1.00 47.81 181 ARG A O 1
ATOM 1350 N N . GLU A 1 182 ? 27.629 23.658 1.543 1.00 53.31 182 GLU A N 1
ATOM 1351 C CA . GLU A 1 182 ? 26.248 23.991 1.230 1.00 53.31 182 GLU A CA 1
ATOM 1352 C C . GLU A 1 182 ? 25.415 22.731 1.435 1.00 53.31 182 GLU A C 1
ATOM 1354 O O . GLU A 1 182 ? 25.636 21.696 0.801 1.00 53.31 182 GLU A O 1
ATOM 1359 N N . THR A 1 183 ? 24.495 22.807 2.387 1.00 51.03 183 THR A N 1
ATOM 1360 C CA . THR A 1 183 ? 23.495 21.770 2.607 1.00 51.03 183 THR A CA 1
ATOM 1361 C C . THR A 1 183 ? 22.392 21.990 1.585 1.00 51.03 183 THR A C 1
ATOM 1363 O O . THR A 1 183 ? 21.643 22.958 1.685 1.00 51.03 183 THR A O 1
ATOM 1366 N N . VAL A 1 184 ? 22.313 21.120 0.580 1.00 58.31 184 VAL A N 1
ATOM 1367 C CA . VAL A 1 184 ? 21.252 21.158 -0.424 1.00 58.31 184 VAL A CA 1
ATOM 1368 C C . VAL A 1 184 ? 20.231 20.091 -0.058 1.00 58.31 184 VAL A C 1
ATOM 1370 O O . VAL A 1 184 ? 20.471 18.898 -0.242 1.00 58.31 184 VAL A O 1
ATOM 1373 N N . THR A 1 185 ? 19.079 20.519 0.448 1.00 55.03 185 THR A N 1
ATOM 1374 C CA . THR A 1 185 ? 17.918 19.641 0.606 1.00 55.03 185 THR A CA 1
ATOM 1375 C C . THR A 1 185 ? 17.253 19.479 -0.755 1.00 55.03 185 THR A C 1
ATOM 1377 O O . THR A 1 185 ? 16.714 20.434 -1.316 1.00 55.03 185 THR A O 1
ATOM 1380 N N . ARG A 1 186 ? 17.320 18.274 -1.321 1.00 63.22 186 ARG A N 1
ATOM 1381 C CA . ARG A 1 186 ? 16.578 17.897 -2.525 1.00 63.22 186 ARG A CA 1
ATOM 1382 C C . ARG A 1 186 ? 15.352 17.110 -2.099 1.00 63.22 186 ARG A C 1
ATOM 1384 O O . ARG A 1 186 ? 15.480 16.033 -1.529 1.00 63.22 186 ARG A O 1
ATOM 1391 N N . SER A 1 187 ? 14.177 17.657 -2.386 1.00 70.62 187 SER A N 1
ATOM 1392 C CA . SER A 1 187 ? 12.927 16.911 -2.290 1.00 70.62 187 SER A CA 1
ATOM 1393 C C . SER A 1 187 ? 12.690 16.199 -3.618 1.00 70.62 187 SER A C 1
ATOM 1395 O O . SER A 1 187 ? 12.682 16.834 -4.676 1.00 70.62 187 SER A O 1
ATOM 1397 N N . THR A 1 188 ? 12.567 14.876 -3.570 1.00 80.25 188 THR A N 1
ATOM 1398 C CA . THR A 1 188 ? 12.247 14.038 -4.729 1.00 80.25 188 THR A CA 1
ATOM 1399 C C . THR A 1 188 ? 11.052 13.163 -4.408 1.00 80.25 188 THR A C 1
ATOM 1401 O O . THR A 1 188 ? 10.991 12.562 -3.338 1.00 80.25 188 THR A O 1
ATOM 1404 N N . THR A 1 189 ? 10.119 13.066 -5.349 1.00 87.44 189 THR A N 1
ATOM 1405 C CA . THR A 1 189 ? 8.946 12.202 -5.229 1.00 87.44 189 THR A CA 1
ATOM 1406 C C . THR A 1 189 ? 9.162 10.946 -6.060 1.00 87.44 189 THR A C 1
ATOM 1408 O O . THR A 1 189 ? 9.384 11.032 -7.269 1.00 87.44 189 THR A O 1
ATOM 1411 N N . HIS A 1 190 ? 9.067 9.783 -5.421 1.00 91.75 190 HIS A N 1
ATOM 1412 C CA . HIS A 1 190 ? 9.229 8.476 -6.061 1.00 91.75 190 HIS A CA 1
ATOM 1413 C C . HIS A 1 190 ? 7.920 7.701 -6.014 1.00 91.75 190 HIS A C 1
ATOM 1415 O O . HIS A 1 190 ? 7.156 7.823 -5.063 1.00 91.75 190 HIS A O 1
ATOM 1421 N N . ILE A 1 191 ? 7.638 6.890 -7.031 1.00 95.88 191 ILE A N 1
ATOM 1422 C CA . ILE A 1 191 ? 6.507 5.960 -6.965 1.00 95.88 191 ILE A CA 1
ATOM 1423 C C . ILE A 1 191 ? 7.006 4.660 -6.354 1.00 95.88 191 ILE A C 1
ATOM 1425 O O . ILE A 1 191 ? 7.936 4.056 -6.882 1.00 95.88 191 ILE A O 1
ATOM 1429 N N . PHE A 1 192 ? 6.343 4.203 -5.298 1.00 97.44 192 PHE A N 1
ATOM 1430 C CA . PHE A 1 192 ? 6.602 2.891 -4.720 1.00 97.44 192 PHE A CA 1
ATOM 1431 C C . PHE A 1 192 ? 5.408 1.964 -4.901 1.00 97.44 192 PHE A C 1
ATOM 1433 O O . PHE A 1 192 ? 4.254 2.395 -4.831 1.00 97.44 192 PHE A O 1
ATOM 1440 N N . ILE A 1 193 ? 5.704 0.682 -5.109 1.00 98.06 193 ILE A N 1
ATOM 1441 C CA . ILE A 1 193 ? 4.737 -0.415 -5.040 1.00 98.06 193 ILE A CA 1
ATOM 1442 C C . ILE A 1 193 ? 5.206 -1.367 -3.946 1.00 98.06 193 ILE A C 1
ATOM 1444 O O . ILE A 1 193 ? 6.373 -1.754 -3.925 1.00 98.06 193 ILE A O 1
ATOM 1448 N N . GLU A 1 194 ? 4.304 -1.778 -3.063 1.00 97.81 194 GLU A N 1
ATOM 1449 C CA . GLU A 1 194 ? 4.572 -2.826 -2.086 1.00 97.81 194 GLU A CA 1
ATOM 1450 C C . GLU A 1 194 ? 3.662 -4.024 -2.281 1.00 97.81 194 GLU A C 1
ATOM 1452 O O . GLU A 1 194 ? 2.447 -3.875 -2.370 1.00 97.81 194 GLU A O 1
ATOM 1457 N N . MET A 1 195 ? 4.263 -5.211 -2.301 1.00 97.62 195 MET A N 1
ATOM 1458 C CA . MET A 1 195 ? 3.570 -6.494 -2.342 1.00 97.62 195 MET A CA 1
ATOM 1459 C C . MET A 1 195 ? 3.749 -7.213 -1.013 1.00 97.62 195 MET A C 1
ATOM 1461 O O . MET A 1 195 ? 4.875 -7.347 -0.530 1.00 97.62 195 MET A O 1
ATOM 1465 N N . VAL A 1 196 ? 2.652 -7.718 -0.448 1.00 96.75 196 VAL A N 1
ATOM 1466 C CA . VAL A 1 196 ? 2.683 -8.472 0.809 1.00 96.75 196 VAL A CA 1
ATOM 1467 C C . VAL A 1 196 ? 2.148 -9.881 0.604 1.00 96.75 196 VAL A C 1
ATOM 1469 O O . VAL A 1 196 ? 1.076 -10.067 0.021 1.00 96.75 196 VAL A O 1
ATOM 1472 N N . PHE A 1 197 ? 2.884 -10.858 1.128 1.00 95.31 197 PHE A N 1
ATOM 1473 C CA . PHE A 1 197 ? 2.548 -12.278 1.103 1.00 95.31 197 PHE A CA 1
ATOM 1474 C C . PHE A 1 197 ? 2.422 -12.826 2.523 1.00 95.31 197 PHE A C 1
ATOM 1476 O O . PHE A 1 197 ? 3.135 -12.374 3.418 1.00 95.31 197 PHE A O 1
ATOM 1483 N N . ARG A 1 198 ? 1.507 -13.779 2.735 1.00 90.81 198 ARG A N 1
ATOM 1484 C CA . ARG A 1 198 ? 1.161 -14.288 4.073 1.00 90.81 198 ARG A CA 1
ATOM 1485 C C . ARG A 1 198 ? 2.048 -15.433 4.565 1.00 90.81 198 ARG A C 1
ATOM 1487 O O . ARG A 1 198 ? 2.324 -15.492 5.761 1.00 90.81 198 ARG A O 1
ATOM 1494 N N . ASN A 1 199 ? 2.462 -16.353 3.690 1.00 86.00 199 ASN A N 1
ATOM 1495 C CA . ASN A 1 199 ? 3.166 -17.572 4.095 1.00 86.00 199 ASN A CA 1
ATOM 1496 C C . ASN A 1 199 ? 4.496 -17.808 3.339 1.00 86.00 199 ASN A C 1
ATOM 1498 O O . ASN A 1 199 ? 4.480 -18.281 2.201 1.00 86.00 199 ASN A O 1
ATOM 1502 N N . PRO A 1 200 ? 5.655 -17.534 3.968 1.00 86.31 200 PRO A N 1
ATOM 1503 C CA . PRO A 1 200 ? 5.791 -16.768 5.209 1.00 86.31 200 PRO A CA 1
ATOM 1504 C C . PRO A 1 200 ? 5.425 -15.294 4.978 1.00 86.31 200 PRO A C 1
ATOM 1506 O O . PRO A 1 200 ? 5.326 -14.843 3.835 1.00 86.31 200 PRO A O 1
ATOM 1509 N N . TRP A 1 201 ? 5.258 -14.540 6.063 1.00 88.56 201 TRP A N 1
ATOM 1510 C CA . TRP A 1 201 ? 5.044 -13.098 5.988 1.00 88.56 201 TRP A CA 1
ATOM 1511 C C . TRP A 1 201 ? 6.228 -12.421 5.306 1.00 88.56 201 TRP A C 1
ATOM 1513 O O . TRP A 1 201 ? 7.350 -12.480 5.810 1.00 88.56 201 TRP A O 1
ATOM 1523 N N . ARG A 1 202 ? 5.980 -11.812 4.145 1.00 92.19 202 ARG A N 1
ATOM 1524 C CA . ARG A 1 202 ? 6.994 -11.081 3.378 1.00 92.19 202 ARG A CA 1
ATOM 1525 C C . ARG A 1 202 ? 6.413 -9.813 2.801 1.00 92.19 202 ARG A C 1
ATOM 1527 O O . ARG A 1 202 ? 5.290 -9.820 2.300 1.00 92.19 202 ARG A O 1
ATOM 1534 N N . ARG A 1 203 ? 7.210 -8.754 2.834 1.00 95.25 203 ARG A N 1
ATOM 1535 C CA . ARG A 1 203 ? 6.887 -7.445 2.282 1.00 95.25 203 ARG A CA 1
ATOM 1536 C C . ARG A 1 203 ? 7.990 -7.082 1.303 1.00 95.25 203 ARG A C 1
ATOM 1538 O O . ARG A 1 203 ? 9.143 -6.998 1.698 1.00 95.25 203 ARG A O 1
ATOM 1545 N N . TYR A 1 204 ? 7.634 -6.878 0.045 1.00 97.12 204 TYR A N 1
ATOM 1546 C CA . TYR A 1 204 ? 8.567 -6.476 -1.001 1.00 97.12 204 TYR A CA 1
ATOM 1547 C C . TYR A 1 204 ? 8.246 -5.069 -1.455 1.00 97.12 204 TYR A C 1
ATOM 1549 O O . TYR A 1 204 ? 7.076 -4.767 -1.683 1.00 97.12 204 TYR A O 1
ATOM 1557 N N . ARG A 1 205 ? 9.270 -4.234 -1.627 1.00 97.44 205 ARG A N 1
ATOM 1558 C CA . ARG A 1 205 ? 9.129 -2.867 -2.126 1.00 97.44 205 ARG A CA 1
ATOM 1559 C C . ARG A 1 205 ? 9.840 -2.708 -3.461 1.00 97.44 205 ARG A C 1
ATOM 1561 O O . ARG A 1 205 ? 11.015 -3.032 -3.606 1.00 97.44 205 ARG A O 1
ATOM 1568 N N . ILE A 1 206 ? 9.097 -2.172 -4.417 1.00 97.75 206 ILE A N 1
ATOM 1569 C CA . ILE A 1 206 ? 9.561 -1.767 -5.736 1.00 97.75 206 ILE A CA 1
ATOM 1570 C C . ILE A 1 206 ? 9.651 -0.248 -5.728 1.00 97.75 206 ILE A C 1
ATOM 1572 O O . ILE A 1 206 ? 8.636 0.429 -5.561 1.00 97.75 206 ILE A O 1
ATOM 1576 N N . ASP A 1 207 ? 10.856 0.270 -5.927 1.00 96.38 207 ASP A N 1
ATOM 1577 C CA . ASP A 1 207 ? 11.079 1.669 -6.273 1.00 96.38 207 ASP A CA 1
ATOM 1578 C C . ASP A 1 207 ? 10.957 1.821 -7.787 1.00 96.38 207 ASP A C 1
ATOM 1580 O O . ASP A 1 207 ? 11.742 1.238 -8.538 1.00 96.38 207 ASP A O 1
ATOM 1584 N N . ALA A 1 208 ? 9.990 2.612 -8.250 1.00 96.44 208 ALA A N 1
ATOM 1585 C CA . ALA A 1 208 ? 9.752 2.758 -9.671 1.00 96.44 208 ALA A CA 1
ATOM 1586 C C . ALA A 1 208 ? 10.978 3.263 -10.442 1.00 96.44 208 ALA A C 1
ATOM 1588 O O . ALA A 1 208 ? 11.122 2.904 -11.609 1.00 96.44 208 ALA A O 1
ATOM 1589 N N . GLN A 1 209 ? 11.837 4.082 -9.832 1.00 94.44 209 GLN A N 1
ATOM 1590 C CA . GLN A 1 209 ? 13.008 4.653 -10.492 1.00 94.44 209 GLN A CA 1
ATOM 1591 C C . GLN A 1 209 ? 14.157 3.647 -10.641 1.00 94.44 209 GLN A C 1
ATOM 1593 O O . GLN A 1 209 ? 14.897 3.719 -11.622 1.00 94.44 209 GLN A O 1
ATOM 1598 N N . HIS A 1 210 ? 14.299 2.714 -9.700 1.00 94.19 210 HIS A N 1
ATOM 1599 C CA . HIS A 1 210 ? 15.445 1.798 -9.621 1.00 94.19 210 HIS A CA 1
ATOM 1600 C C . HIS A 1 210 ? 15.111 0.350 -10.016 1.00 94.19 210 HIS A C 1
ATOM 1602 O O . HIS A 1 210 ? 15.940 -0.545 -9.852 1.00 94.19 210 HIS A O 1
ATOM 1608 N N . PHE A 1 211 ? 13.906 0.112 -10.533 1.00 97.19 211 PHE A N 1
ATOM 1609 C CA . PHE A 1 211 ? 13.432 -1.211 -10.923 1.00 97.19 211 PHE A CA 1
ATOM 1610 C C . PHE A 1 211 ? 13.699 -1.535 -12.399 1.00 97.19 211 PHE A C 1
ATOM 1612 O O . PHE A 1 211 ? 13.504 -0.699 -13.283 1.00 97.19 211 PHE A O 1
ATOM 1619 N N . ASP A 1 212 ? 14.091 -2.778 -12.671 1.00 96.81 212 ASP A N 1
ATOM 1620 C CA . ASP A 1 212 ? 14.251 -3.321 -14.015 1.00 96.81 212 ASP A CA 1
ATOM 1621 C C . ASP A 1 212 ? 12.903 -3.787 -14.590 1.00 96.81 212 ASP A C 1
ATOM 1623 O O . ASP A 1 212 ? 12.310 -4.784 -14.167 1.00 96.81 212 ASP A O 1
ATOM 1627 N N . TYR A 1 213 ? 12.435 -3.063 -15.606 1.00 97.75 213 TYR A N 1
ATOM 1628 C CA . TYR A 1 213 ? 11.177 -3.324 -16.302 1.00 97.75 213 TYR A CA 1
ATOM 1629 C C . TYR A 1 213 ? 11.320 -4.182 -17.562 1.00 97.75 213 TYR A C 1
ATOM 1631 O O . TYR A 1 213 ? 10.367 -4.257 -18.338 1.00 97.75 213 TYR A O 1
ATOM 1639 N N . ALA A 1 214 ? 12.451 -4.862 -17.779 1.00 96.62 214 ALA A N 1
ATOM 1640 C CA . ALA A 1 214 ? 12.651 -5.728 -18.945 1.00 96.62 214 ALA A CA 1
ATOM 1641 C C . ALA A 1 214 ? 11.520 -6.757 -19.140 1.00 96.62 214 ALA A C 1
ATOM 1643 O O . ALA A 1 214 ? 11.169 -7.099 -20.269 1.00 96.62 214 ALA A O 1
ATOM 1644 N N . LEU A 1 215 ? 10.885 -7.197 -18.047 1.00 96.38 215 LEU A N 1
ATOM 1645 C CA . LEU A 1 215 ? 9.739 -8.110 -18.073 1.00 96.38 215 LEU A CA 1
ATOM 1646 C C . LEU A 1 215 ? 8.517 -7.579 -18.845 1.00 96.38 215 LEU A C 1
ATOM 1648 O O . LEU A 1 215 ? 7.682 -8.379 -19.261 1.00 96.38 215 LEU A O 1
ATOM 1652 N N . LEU A 1 216 ? 8.388 -6.257 -19.019 1.00 96.62 216 LEU A N 1
ATOM 1653 C CA . LEU A 1 216 ? 7.263 -5.642 -19.727 1.00 96.62 216 LEU A CA 1
ATOM 1654 C C . LEU A 1 216 ? 7.351 -5.836 -21.248 1.00 96.62 216 LEU A C 1
ATOM 1656 O O . LEU A 1 216 ? 6.330 -5.703 -21.924 1.00 96.62 216 LEU A O 1
ATOM 1660 N N . GLY A 1 217 ? 8.533 -6.167 -21.785 1.00 96.38 217 GLY A N 1
ATOM 1661 C CA . GLY A 1 217 ? 8.750 -6.394 -23.216 1.00 96.38 217 GLY A CA 1
ATOM 1662 C C . GLY A 1 217 ? 8.201 -5.249 -24.069 1.00 96.38 217 GLY A C 1
ATOM 1663 O O . GLY A 1 217 ? 8.504 -4.082 -23.828 1.00 96.38 217 GLY A O 1
ATOM 1664 N N . ASP A 1 218 ? 7.327 -5.575 -25.019 1.00 96.06 218 ASP A N 1
ATOM 1665 C CA . ASP A 1 218 ? 6.719 -4.606 -25.943 1.00 96.06 218 ASP A CA 1
ATOM 1666 C C . ASP A 1 218 ? 5.765 -3.604 -25.263 1.00 96.06 218 ASP A C 1
ATOM 1668 O O . ASP A 1 218 ? 5.374 -2.610 -25.872 1.00 96.06 218 ASP A O 1
ATOM 1672 N N . GLN A 1 219 ? 5.372 -3.839 -24.003 1.00 95.00 219 GLN A N 1
ATOM 1673 C CA . GLN A 1 219 ? 4.559 -2.897 -23.223 1.00 95.00 219 GLN A CA 1
ATOM 1674 C C . GLN A 1 219 ? 5.402 -1.867 -22.462 1.00 95.00 219 GLN A C 1
ATOM 1676 O O . GLN A 1 219 ? 4.826 -1.034 -21.755 1.00 95.00 219 GLN A O 1
ATOM 1681 N N . LEU A 1 220 ? 6.733 -1.905 -22.588 1.00 96.69 220 LEU A N 1
ATOM 1682 C CA . LEU A 1 220 ? 7.621 -0.942 -21.950 1.00 96.69 220 LEU A CA 1
ATOM 1683 C C . LEU A 1 220 ? 7.287 0.487 -22.404 1.00 96.69 220 LEU A C 1
ATOM 1685 O O . LEU A 1 220 ? 7.238 0.812 -23.587 1.00 96.69 220 LEU A O 1
ATOM 1689 N N . GLN A 1 221 ? 7.053 1.347 -21.425 1.00 95.69 221 GLN A N 1
ATOM 1690 C CA . GLN A 1 221 ? 6.691 2.746 -21.582 1.00 95.69 221 GLN A CA 1
ATOM 1691 C C . GLN A 1 221 ? 7.911 3.664 -21.399 1.00 95.69 221 GLN A C 1
ATOM 1693 O O . GLN A 1 221 ? 8.880 3.285 -20.733 1.00 95.69 221 GLN A O 1
ATOM 1698 N N . PRO A 1 222 ? 7.851 4.915 -21.901 1.00 95.12 222 PRO A N 1
ATOM 1699 C CA . PRO A 1 222 ? 8.969 5.858 -21.816 1.00 95.12 222 PRO A CA 1
ATOM 1700 C C . PRO A 1 222 ? 9.350 6.304 -20.398 1.00 95.12 222 PRO A C 1
ATOM 1702 O O . PRO A 1 222 ? 10.435 6.845 -20.205 1.00 95.12 222 PRO A O 1
ATOM 1705 N N . THR A 1 223 ? 8.464 6.143 -19.409 1.00 95.19 223 THR A N 1
ATOM 1706 C CA . THR A 1 223 ? 8.698 6.622 -18.038 1.00 95.19 223 THR A CA 1
ATOM 1707 C C . THR A 1 223 ? 8.562 5.499 -17.019 1.00 95.19 223 THR A C 1
ATOM 1709 O O . THR A 1 223 ? 7.675 4.648 -17.125 1.00 95.19 223 THR A O 1
ATOM 1712 N N . SER A 1 224 ? 9.396 5.541 -15.976 1.00 94.88 224 SER A N 1
ATOM 1713 C CA . SER A 1 224 ? 9.304 4.649 -14.812 1.00 94.88 224 SER A CA 1
ATOM 1714 C C . SER A 1 224 ? 7.911 4.666 -14.185 1.00 94.88 224 SER A C 1
ATOM 1716 O O . SER A 1 224 ? 7.373 3.622 -13.843 1.00 94.88 224 SER A O 1
ATOM 1718 N N . ALA A 1 225 ? 7.278 5.836 -14.109 1.00 94.56 225 ALA A N 1
ATOM 1719 C CA . ALA A 1 225 ? 5.931 5.993 -13.571 1.00 94.56 225 ALA A CA 1
ATOM 1720 C C . ALA A 1 225 ? 4.850 5.266 -14.393 1.00 94.56 225 ALA A C 1
ATOM 1722 O O . ALA A 1 225 ? 3.887 4.742 -13.828 1.00 94.56 225 ALA A O 1
ATOM 1723 N N . ALA A 1 226 ? 4.967 5.249 -15.724 1.00 94.81 226 ALA A N 1
ATOM 1724 C CA . ALA A 1 226 ? 4.050 4.507 -16.590 1.00 94.81 226 ALA A CA 1
ATOM 1725 C C . ALA A 1 226 ? 4.333 2.995 -16.545 1.00 94.81 226 ALA A C 1
ATOM 1727 O O . ALA A 1 226 ? 3.401 2.188 -16.499 1.00 94.81 226 ALA A O 1
ATOM 1728 N N . ASN A 1 227 ? 5.609 2.613 -16.464 1.00 97.50 227 ASN A N 1
ATOM 1729 C CA . ASN A 1 227 ? 6.025 1.224 -16.279 1.00 97.50 227 ASN A CA 1
ATOM 1730 C C . ASN A 1 227 ? 5.550 0.649 -14.941 1.00 97.50 227 ASN A C 1
ATOM 1732 O O . ASN A 1 227 ? 4.990 -0.442 -14.917 1.00 97.50 227 ASN A O 1
ATOM 1736 N N . ALA A 1 228 ? 5.662 1.410 -13.850 1.00 97.19 228 ALA A N 1
ATOM 1737 C CA . ALA A 1 228 ? 5.162 1.033 -12.531 1.00 97.19 228 ALA A CA 1
ATOM 1738 C C . ALA A 1 228 ? 3.650 0.771 -12.544 1.00 97.19 228 ALA A C 1
ATOM 1740 O O . ALA A 1 228 ? 3.198 -0.238 -12.014 1.00 97.19 228 ALA A O 1
ATOM 1741 N N . ARG A 1 229 ? 2.853 1.629 -13.198 1.00 96.88 229 ARG A N 1
ATOM 1742 C CA . ARG A 1 229 ? 1.400 1.410 -13.345 1.00 96.88 229 ARG A CA 1
ATOM 1743 C C . ARG A 1 229 ? 1.082 0.179 -14.191 1.00 96.88 229 ARG A C 1
ATOM 1745 O O . ARG A 1 229 ? 0.194 -0.593 -13.837 1.00 96.88 229 ARG A O 1
ATOM 1752 N N . THR A 1 230 ? 1.833 -0.037 -15.271 1.00 96.94 230 THR A N 1
ATOM 1753 C CA . THR A 1 230 ? 1.692 -1.230 -16.121 1.00 96.94 230 THR A CA 1
ATOM 1754 C C . THR A 1 230 ? 2.008 -2.501 -15.334 1.00 96.94 230 THR A C 1
ATOM 1756 O O . THR A 1 230 ? 1.233 -3.457 -15.375 1.00 96.94 230 THR A O 1
ATOM 1759 N N . LEU A 1 231 ? 3.089 -2.486 -14.551 1.00 97.81 231 LEU A N 1
ATOM 1760 C CA . LEU A 1 231 ? 3.453 -3.570 -13.647 1.00 97.81 231 LEU A CA 1
ATOM 1761 C C . LEU A 1 231 ? 2.375 -3.786 -12.580 1.00 97.81 231 LEU A C 1
ATOM 1763 O O . LEU A 1 231 ? 1.904 -4.907 -12.434 1.00 97.81 231 LEU A O 1
ATOM 1767 N N . ALA A 1 232 ? 1.923 -2.738 -11.887 1.00 97.50 232 ALA A N 1
ATOM 1768 C CA . ALA A 1 232 ? 0.857 -2.830 -10.887 1.00 97.50 232 ALA A CA 1
ATOM 1769 C C . ALA A 1 232 ? -0.418 -3.459 -11.468 1.00 97.50 232 ALA A C 1
ATOM 1771 O O . ALA A 1 232 ? -1.033 -4.311 -10.829 1.00 97.50 232 ALA A O 1
ATOM 1772 N N . ARG A 1 233 ? -0.768 -3.124 -12.716 1.00 96.44 233 ARG A N 1
ATOM 1773 C CA . ARG A 1 233 ? -1.875 -3.755 -13.442 1.00 96.44 233 ARG A CA 1
ATOM 1774 C C . ARG A 1 233 ? -1.651 -5.258 -13.630 1.00 96.44 233 ARG A C 1
ATOM 1776 O O . ARG A 1 233 ? -2.553 -6.042 -13.349 1.00 96.44 233 ARG A O 1
ATOM 1783 N N . TRP A 1 234 ? -0.457 -5.677 -14.056 1.00 96.88 234 TRP A N 1
ATOM 1784 C CA . TRP A 1 234 ? -0.116 -7.101 -14.190 1.00 96.88 234 TRP A CA 1
ATOM 1785 C C . TRP A 1 234 ? -0.161 -7.831 -12.839 1.00 96.88 234 TRP A C 1
ATOM 1787 O O . TRP A 1 234 ? -0.698 -8.935 -12.760 1.00 96.88 234 TRP A O 1
ATOM 1797 N N . LEU A 1 235 ? 0.340 -7.203 -11.769 1.00 97.56 235 LEU A N 1
ATOM 1798 C CA . LEU A 1 235 ? 0.319 -7.757 -10.413 1.00 97.56 235 LEU A CA 1
ATOM 1799 C C . LEU A 1 235 ? -1.116 -7.925 -9.889 1.00 97.56 235 LEU A C 1
ATOM 1801 O O . LEU A 1 235 ? -1.456 -8.994 -9.392 1.00 97.56 235 LEU A O 1
ATOM 1805 N N . LEU A 1 236 ? -1.979 -6.915 -10.046 1.00 95.44 236 LEU A N 1
ATOM 1806 C CA . LEU A 1 236 ? -3.388 -6.989 -9.632 1.00 95.44 236 LEU A CA 1
ATOM 1807 C C . LEU A 1 236 ? -4.188 -8.007 -10.448 1.00 95.44 236 LEU A C 1
ATOM 1809 O O . LEU A 1 236 ? -5.090 -8.642 -9.907 1.00 95.44 236 LEU A O 1
ATOM 1813 N N . HIS A 1 237 ? -3.862 -8.178 -11.730 1.00 95.00 237 HIS A N 1
ATOM 1814 C CA . HIS A 1 237 ? -4.468 -9.220 -12.554 1.00 95.00 237 HIS A CA 1
ATOM 1815 C C . HIS A 1 237 ? -4.041 -10.623 -12.091 1.00 95.00 237 HIS A C 1
ATOM 1817 O O . HIS A 1 237 ? -4.857 -11.541 -12.072 1.00 95.00 237 HIS A O 1
ATOM 1823 N N . ALA A 1 238 ? -2.772 -10.806 -11.711 1.00 96.25 238 ALA A N 1
ATOM 1824 C CA . ALA A 1 238 ? -2.255 -12.088 -11.234 1.00 96.25 238 ALA A CA 1
ATOM 1825 C C . ALA A 1 238 ? -2.693 -12.433 -9.796 1.00 96.25 238 ALA A C 1
ATOM 1827 O O . ALA A 1 238 ? -2.834 -13.609 -9.466 1.00 96.25 238 ALA A O 1
ATOM 1828 N N . ALA A 1 239 ? -2.941 -11.421 -8.960 1.00 95.94 239 ALA A N 1
ATOM 1829 C CA . ALA A 1 239 ? -3.392 -11.552 -7.575 1.00 95.94 239 ALA A CA 1
ATOM 1830 C C . ALA A 1 239 ? -4.741 -10.839 -7.340 1.00 95.94 239 ALA A C 1
ATOM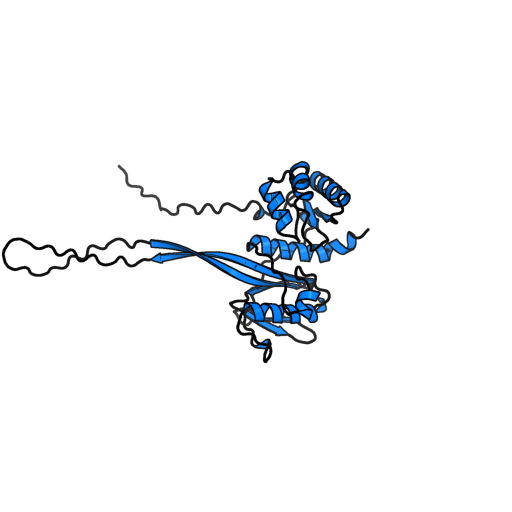 1832 O O . ALA A 1 239 ? -4.807 -9.867 -6.578 1.00 95.94 239 ALA A O 1
ATOM 1833 N N . PRO A 1 240 ? -5.844 -11.300 -7.960 1.00 93.69 240 PRO A N 1
ATOM 1834 C CA . PRO A 1 240 ? -7.142 -10.628 -7.864 1.00 93.69 240 PRO A CA 1
ATOM 1835 C C . PRO A 1 240 ? -7.683 -10.552 -6.428 1.00 93.69 240 PRO A C 1
ATOM 1837 O O . PRO A 1 240 ? -8.452 -9.645 -6.103 1.00 93.69 240 PRO A O 1
ATOM 1840 N N . GLN A 1 241 ? -7.269 -11.468 -5.553 1.00 92.88 241 GLN A N 1
ATOM 1841 C CA . GLN A 1 241 ? -7.657 -11.506 -4.145 1.00 92.88 241 GLN A CA 1
ATOM 1842 C C . GLN A 1 241 ? -6.897 -10.511 -3.255 1.00 92.88 241 GLN A C 1
ATOM 1844 O O . GLN A 1 241 ? -7.333 -10.265 -2.129 1.00 92.88 241 GLN A O 1
ATOM 1849 N N . ALA A 1 242 ? -5.778 -9.945 -3.722 1.00 94.44 242 ALA A N 1
ATOM 1850 C CA . ALA A 1 242 ? -5.017 -8.979 -2.942 1.00 94.44 242 ALA A CA 1
ATOM 1851 C C . ALA A 1 242 ? -5.822 -7.681 -2.768 1.00 94.44 242 ALA A C 1
ATOM 1853 O O . ALA A 1 242 ? -6.388 -7.145 -3.728 1.00 94.44 242 ALA A O 1
ATOM 1854 N N . ARG A 1 243 ? -5.867 -7.157 -1.540 1.00 93.75 243 ARG A N 1
ATOM 1855 C CA . ARG A 1 243 ? -6.422 -5.829 -1.257 1.00 93.75 243 ARG A CA 1
ATOM 1856 C C . ARG A 1 243 ? -5.491 -4.759 -1.818 1.00 93.75 243 ARG A C 1
ATOM 1858 O O . ARG A 1 243 ? -4.277 -4.934 -1.845 1.00 93.75 243 ARG A O 1
ATOM 1865 N N . THR A 1 244 ? -6.047 -3.636 -2.250 1.00 94.06 244 THR A N 1
ATOM 1866 C CA . THR A 1 244 ? -5.248 -2.527 -2.771 1.00 94.06 244 THR A CA 1
ATOM 1867 C C . THR A 1 244 ? -5.897 -1.185 -2.466 1.00 94.06 244 THR A C 1
ATOM 1869 O O . THR A 1 244 ? -7.112 -1.107 -2.290 1.00 94.06 244 THR A O 1
ATOM 1872 N N . ASN A 1 245 ? -5.074 -0.142 -2.369 1.00 92.81 245 ASN A N 1
ATOM 1873 C CA . ASN A 1 245 ? -5.518 1.248 -2.257 1.00 92.81 245 ASN A CA 1
ATOM 1874 C C . ASN A 1 245 ? -5.739 1.918 -3.625 1.00 92.81 245 ASN A C 1
ATOM 1876 O O . ASN A 1 245 ? -6.135 3.078 -3.672 1.00 92.81 245 ASN A O 1
ATOM 1880 N N . VAL A 1 246 ? -5.421 1.216 -4.711 1.00 91.31 246 VAL A N 1
ATOM 1881 C CA . VAL A 1 246 ? -5.562 1.688 -6.088 1.00 91.31 246 VAL A CA 1
ATOM 1882 C C . VAL A 1 246 ? -6.958 1.364 -6.610 1.00 91.31 246 VAL A C 1
ATOM 1884 O O . VAL A 1 246 ? -7.491 0.289 -6.325 1.00 91.31 246 VAL A O 1
ATOM 1887 N N . ASP A 1 247 ? -7.533 2.267 -7.405 1.00 89.94 247 ASP A N 1
ATOM 1888 C CA . ASP A 1 247 ? -8.755 1.972 -8.146 1.00 89.94 247 ASP A CA 1
ATOM 1889 C C . ASP A 1 247 ? -8.439 0.950 -9.246 1.00 89.94 247 ASP A C 1
ATOM 1891 O O . ASP A 1 247 ? -7.767 1.238 -10.241 1.00 89.94 247 ASP A O 1
ATOM 1895 N N . ARG A 1 248 ? -8.861 -0.297 -9.017 1.00 90.62 248 ARG A N 1
ATOM 1896 C CA . ARG A 1 248 ? -8.577 -1.406 -9.925 1.00 90.62 248 ARG A CA 1
ATOM 1897 C C . ARG A 1 248 ? -9.298 -1.227 -11.254 1.00 90.62 248 ARG A C 1
ATOM 1899 O O . ARG A 1 248 ? -8.719 -1.581 -12.274 1.00 90.62 248 ARG A O 1
ATOM 1906 N N . GLU A 1 249 ? -10.528 -0.726 -11.244 1.00 89.62 249 GLU A N 1
ATOM 1907 C CA . GLU A 1 249 ? -11.319 -0.560 -12.464 1.00 89.62 249 GLU A CA 1
ATOM 1908 C C . GLU A 1 249 ? -10.682 0.527 -13.329 1.00 89.62 249 GLU A C 1
ATOM 1910 O O . GLU A 1 249 ? -10.303 0.251 -14.470 1.00 89.62 249 GLU A O 1
ATOM 1915 N N . GLU A 1 250 ? -10.395 1.694 -12.740 1.00 92.19 250 GLU A N 1
ATOM 1916 C CA . GLU A 1 250 ? -9.719 2.793 -13.438 1.00 92.19 250 GLU A CA 1
ATOM 1917 C C . GLU A 1 250 ? -8.360 2.349 -14.008 1.00 92.19 250 GLU A C 1
ATOM 1919 O O . GLU A 1 250 ? -8.057 2.605 -15.181 1.00 92.19 250 GLU A O 1
ATOM 1924 N N . LEU A 1 251 ? -7.553 1.632 -13.212 1.00 92.94 251 LEU A N 1
ATOM 1925 C CA . LEU A 1 251 ? -6.236 1.165 -13.647 1.00 92.94 251 LEU A CA 1
ATOM 1926 C C . LEU A 1 251 ? -6.325 0.147 -14.787 1.00 92.94 251 LEU A C 1
ATOM 1928 O O . LEU A 1 251 ? -5.503 0.190 -15.708 1.00 92.94 251 LEU A O 1
ATOM 1932 N N . MET A 1 252 ? -7.285 -0.777 -14.737 1.00 91.12 252 MET A N 1
ATOM 1933 C CA . MET A 1 252 ? -7.454 -1.792 -15.777 1.00 91.12 252 MET A CA 1
ATOM 1934 C C . MET A 1 252 ? -7.950 -1.171 -17.087 1.00 91.12 252 MET A C 1
ATOM 1936 O O . MET A 1 252 ? -7.405 -1.498 -18.142 1.00 91.12 252 MET A O 1
ATOM 1940 N N . GLU A 1 253 ? -8.914 -0.251 -17.019 1.00 90.44 253 GLU A N 1
ATOM 1941 C CA . GLU A 1 253 ? -9.534 0.381 -18.189 1.00 90.44 253 GLU A CA 1
ATOM 1942 C C . GLU A 1 253 ? -8.635 1.428 -18.851 1.00 90.44 253 GLU A C 1
ATOM 1944 O O . GLU A 1 253 ? -8.497 1.461 -20.075 1.00 90.44 253 GLU A O 1
ATOM 1949 N N . THR A 1 254 ? -8.004 2.289 -18.052 1.00 89.69 254 THR A N 1
ATOM 1950 C CA . THR A 1 254 ? -7.312 3.485 -18.562 1.00 89.69 254 THR A CA 1
ATOM 1951 C C . THR A 1 254 ? -5.790 3.391 -18.483 1.00 89.69 254 THR A C 1
ATOM 1953 O O . THR A 1 254 ? -5.083 4.208 -19.078 1.00 89.69 254 THR A O 1
ATOM 1956 N N . GLY A 1 255 ? -5.257 2.430 -17.718 1.00 88.19 255 GLY A N 1
ATOM 1957 C CA . GLY A 1 255 ? -3.837 2.379 -17.356 1.00 88.19 255 GLY A CA 1
ATOM 1958 C C . GLY A 1 255 ? -3.408 3.485 -16.382 1.00 88.19 255 GLY A C 1
ATOM 1959 O O . GLY A 1 255 ? -2.212 3.647 -16.122 1.00 88.19 255 GLY A O 1
ATOM 1960 N N . LYS A 1 256 ? -4.358 4.261 -15.848 1.00 89.12 256 LYS A N 1
ATOM 1961 C CA . LYS A 1 256 ? -4.134 5.353 -14.898 1.00 89.12 256 LYS A CA 1
ATOM 1962 C C . LYS A 1 256 ? -4.862 5.077 -13.588 1.00 89.12 256 LYS A C 1
ATOM 1964 O O . LYS A 1 256 ? -5.803 4.308 -13.530 1.00 89.12 256 LYS A O 1
ATOM 1969 N N . THR A 1 257 ? -4.369 5.704 -12.534 1.00 88.69 257 THR A N 1
ATOM 1970 C CA . THR A 1 257 ? -5.012 5.750 -11.221 1.00 88.69 257 THR A CA 1
ATOM 1971 C C . THR A 1 257 ? -4.471 6.965 -10.491 1.00 88.69 257 THR A C 1
ATOM 1973 O O . THR A 1 257 ? -3.282 7.304 -10.632 1.00 88.69 257 THR A O 1
ATOM 1976 N N . GLY A 1 258 ? -5.314 7.597 -9.679 1.00 86.19 258 GLY A N 1
ATOM 1977 C CA . GLY A 1 258 ? -4.842 8.516 -8.650 1.00 86.19 258 GLY A CA 1
ATOM 1978 C C . GLY A 1 258 ? -3.919 7.781 -7.675 1.00 86.19 258 GLY A C 1
ATOM 1979 O O . GLY A 1 258 ? -4.249 6.687 -7.221 1.00 86.19 258 GLY A O 1
ATOM 1980 N N . LEU A 1 259 ? -2.753 8.360 -7.373 1.00 90.06 259 LEU A N 1
ATOM 1981 C CA . LEU A 1 259 ? -1.841 7.846 -6.349 1.00 90.06 259 LEU A CA 1
ATOM 1982 C C . LEU A 1 259 ? -1.747 8.866 -5.216 1.00 90.06 259 LEU A C 1
ATOM 1984 O O . LEU A 1 259 ? -1.467 10.032 -5.510 1.00 90.06 259 LEU A O 1
ATOM 1988 N N . PRO A 1 260 ? -1.955 8.458 -3.951 1.00 89.19 260 PRO A N 1
ATOM 1989 C CA . PRO A 1 260 ? -1.803 9.365 -2.827 1.00 89.19 260 PRO A CA 1
ATOM 1990 C C . PRO A 1 260 ? -0.343 9.808 -2.701 1.00 89.19 260 PRO A C 1
ATOM 1992 O O . PRO A 1 260 ? 0.577 9.022 -2.936 1.00 89.19 260 PRO A O 1
ATOM 1995 N N . GLU A 1 261 ? -0.153 11.067 -2.326 1.00 90.00 261 GLU A N 1
ATOM 1996 C CA . GLU A 1 261 ? 1.149 11.629 -1.978 1.00 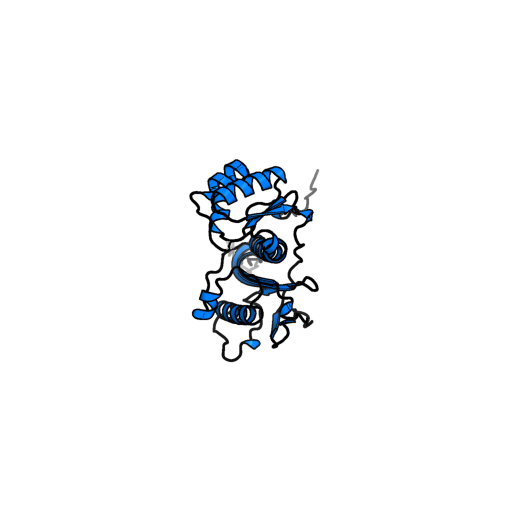90.00 261 GLU A CA 1
ATOM 1997 C C . GLU A 1 261 ? 1.380 11.492 -0.474 1.00 90.00 261 GLU A C 1
ATOM 1999 O O . GLU A 1 261 ? 0.619 12.041 0.325 1.00 90.00 261 GLU A O 1
ATOM 2004 N N . LEU A 1 262 ? 2.405 10.735 -0.090 1.00 88.69 262 LEU A N 1
ATOM 2005 C CA . LEU A 1 262 ? 2.639 10.280 1.279 1.00 88.69 262 LEU A CA 1
ATOM 2006 C C . LEU A 1 262 ? 4.102 10.496 1.687 1.00 88.69 262 LEU A C 1
ATOM 2008 O O . LEU A 1 262 ? 4.996 10.556 0.847 1.00 88.69 262 LEU A O 1
ATOM 2012 N N . SER A 1 263 ? 4.368 10.579 2.988 1.00 87.50 263 SER A N 1
ATOM 2013 C CA . SER A 1 263 ? 5.707 10.294 3.513 1.00 87.50 263 SER A CA 1
ATOM 2014 C C . SER A 1 263 ? 5.972 8.785 3.526 1.00 87.50 263 SER A C 1
ATOM 2016 O O . SER A 1 263 ? 5.057 7.970 3.387 1.00 87.50 263 SER A O 1
ATOM 2018 N N . GLU A 1 264 ? 7.224 8.388 3.735 1.00 87.12 264 GLU A N 1
ATOM 2019 C CA . GLU A 1 264 ? 7.602 6.971 3.807 1.00 87.12 264 GLU A CA 1
ATOM 2020 C C . GLU A 1 264 ? 6.923 6.223 4.969 1.00 87.12 264 GLU A C 1
ATOM 2022 O O . GLU A 1 264 ? 6.509 5.065 4.837 1.00 87.12 264 GLU A O 1
ATOM 2027 N N . HIS A 1 265 ? 6.727 6.922 6.088 1.00 85.12 265 HIS A N 1
ATOM 2028 C CA . HIS A 1 265 ? 5.960 6.428 7.230 1.00 85.12 265 HIS A CA 1
ATOM 2029 C C . HIS A 1 265 ? 4.483 6.231 6.866 1.00 85.12 265 HIS A C 1
ATOM 2031 O O . HIS A 1 265 ? 3.947 5.138 7.032 1.00 85.12 265 HIS A O 1
ATOM 2037 N N . GLN A 1 266 ? 3.854 7.242 6.258 1.00 87.19 266 GLN A N 1
ATOM 2038 C CA . GLN A 1 266 ? 2.453 7.161 5.841 1.00 87.19 266 GLN A CA 1
ATOM 2039 C C . GLN A 1 266 ? 2.213 6.059 4.799 1.00 87.19 266 GLN A C 1
ATOM 2041 O O . GLN A 1 266 ? 1.154 5.434 4.791 1.00 87.19 266 GLN A O 1
ATOM 2046 N N . PHE A 1 267 ? 3.187 5.797 3.925 1.00 91.31 267 PHE A N 1
ATOM 2047 C CA . PHE A 1 267 ? 3.111 4.683 2.984 1.00 91.31 267 PHE A CA 1
ATOM 2048 C C . PHE A 1 267 ? 3.180 3.323 3.693 1.00 91.31 267 PHE A C 1
ATOM 2050 O O . PHE A 1 267 ? 2.432 2.410 3.351 1.00 91.31 267 PHE A O 1
ATOM 2057 N N . SER A 1 268 ? 4.005 3.201 4.735 1.00 90.94 268 SER A N 1
ATOM 2058 C CA . SER A 1 268 ? 4.038 1.990 5.562 1.00 90.94 268 SER A CA 1
ATOM 2059 C C . SER A 1 268 ? 2.735 1.775 6.333 1.00 90.94 268 SER A C 1
ATOM 2061 O O . SER A 1 268 ? 2.238 0.651 6.374 1.00 90.94 268 SER A O 1
ATOM 2063 N N . ASP A 1 269 ? 2.131 2.843 6.853 1.00 89.81 269 ASP A N 1
ATOM 2064 C CA . ASP A 1 269 ? 0.815 2.795 7.499 1.00 89.81 269 ASP A CA 1
ATOM 2065 C C . ASP A 1 269 ? -0.299 2.385 6.528 1.00 89.81 269 ASP A C 1
ATOM 2067 O O . ASP A 1 269 ? -1.185 1.608 6.891 1.00 89.81 269 ASP A O 1
ATOM 2071 N N . LEU A 1 270 ? -0.242 2.849 5.276 1.00 92.31 270 LEU A N 1
ATOM 2072 C CA . LEU A 1 270 ? -1.163 2.425 4.222 1.00 92.31 270 LEU A CA 1
ATOM 2073 C C . LEU A 1 270 ? -1.051 0.913 3.957 1.00 92.31 270 LEU A C 1
ATOM 2075 O O . LEU A 1 270 ? -2.068 0.221 3.872 1.00 92.31 270 LEU A O 1
ATOM 2079 N N . THR A 1 271 ? 0.168 0.378 3.866 1.00 93.69 271 THR A N 1
ATOM 2080 C CA . THR A 1 271 ? 0.385 -1.069 3.721 1.00 93.69 271 THR A CA 1
ATOM 2081 C C . THR A 1 271 ? -0.106 -1.830 4.952 1.00 93.69 271 THR A C 1
ATOM 2083 O O . THR A 1 271 ? -0.783 -2.852 4.823 1.00 93.69 271 THR A O 1
ATOM 2086 N N . HIS A 1 272 ? 0.171 -1.322 6.155 1.00 92.56 272 HIS A N 1
ATOM 2087 C CA . HIS A 1 272 ? -0.265 -1.941 7.408 1.00 92.56 272 HIS A CA 1
ATOM 2088 C C . HIS A 1 272 ? -1.788 -2.006 7.517 1.00 92.56 272 HIS A C 1
ATOM 2090 O O . HIS A 1 272 ? -2.344 -3.034 7.909 1.00 92.56 272 HIS A O 1
ATOM 2096 N N . TRP A 1 273 ? -2.469 -0.938 7.103 1.00 92.94 273 TRP A N 1
ATOM 2097 C CA . TRP A 1 273 ? -3.921 -0.886 6.982 1.00 92.94 273 TRP A CA 1
ATOM 2098 C C . TRP A 1 273 ? -4.455 -1.997 6.065 1.00 92.94 273 TRP A C 1
ATOM 2100 O O . TRP A 1 273 ? -5.325 -2.759 6.488 1.00 92.94 273 TRP A O 1
ATOM 2110 N N . LEU A 1 274 ? -3.900 -2.159 4.856 1.00 93.62 274 LEU A N 1
ATOM 2111 C CA . LEU A 1 274 ? -4.325 -3.207 3.915 1.00 93.62 274 LEU A CA 1
ATOM 2112 C C . LEU A 1 274 ? -4.156 -4.620 4.491 1.00 93.62 274 LEU A C 1
ATOM 2114 O O . LEU A 1 274 ? -5.039 -5.464 4.329 1.00 93.62 274 LEU A O 1
ATOM 2118 N N . ILE A 1 275 ? -3.046 -4.885 5.184 1.00 92.62 275 ILE A N 1
ATOM 2119 C CA . ILE A 1 275 ? -2.785 -6.190 5.807 1.00 92.62 275 ILE A CA 1
ATOM 2120 C C . ILE A 1 275 ? -3.826 -6.491 6.891 1.00 92.62 275 ILE A C 1
ATOM 2122 O O . ILE A 1 275 ? -4.423 -7.571 6.904 1.00 92.62 275 ILE A O 1
ATOM 2126 N N . ASN A 1 276 ? -4.071 -5.536 7.790 1.00 91.94 276 ASN A N 1
ATOM 2127 C CA . ASN A 1 276 ? -5.034 -5.721 8.873 1.00 91.94 276 ASN A CA 1
ATOM 2128 C C . ASN A 1 276 ? -6.474 -5.791 8.350 1.00 91.94 276 ASN A C 1
ATOM 2130 O O . ASN A 1 276 ? -7.285 -6.524 8.908 1.00 91.94 276 ASN A O 1
ATOM 2134 N N . LEU A 1 277 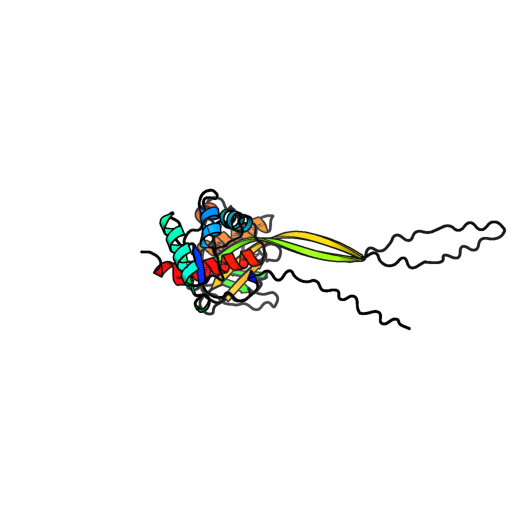? -6.789 -5.130 7.234 1.00 90.81 277 LEU A N 1
ATOM 2135 C CA . LEU A 1 277 ? -8.062 -5.321 6.541 1.00 90.81 277 LEU A CA 1
ATOM 2136 C C . LEU A 1 277 ? -8.275 -6.754 6.058 1.00 90.81 277 LEU A C 1
ATOM 2138 O O . LEU A 1 277 ? -9.386 -7.272 6.148 1.00 90.81 277 LEU A O 1
ATOM 2142 N N . VAL A 1 278 ? -7.234 -7.410 5.547 1.00 90.06 278 VAL A N 1
ATOM 2143 C CA . VAL A 1 278 ? -7.324 -8.825 5.159 1.00 90.06 278 VAL A CA 1
ATOM 2144 C C . VAL A 1 278 ? -7.504 -9.716 6.384 1.00 90.06 278 VAL A C 1
ATOM 2146 O O . VAL A 1 278 ? -8.263 -10.683 6.324 1.00 90.06 278 VAL A O 1
ATOM 2149 N N . HIS A 1 279 ? -6.810 -9.399 7.477 1.00 88.12 279 HIS A N 1
ATOM 2150 C CA . HIS A 1 279 ? -6.808 -10.220 8.682 1.00 88.12 279 HIS A CA 1
ATOM 2151 C C . HIS A 1 279 ? -8.114 -10.115 9.483 1.00 88.12 279 HIS A C 1
ATOM 2153 O O . HIS A 1 279 ? -8.667 -11.135 9.881 1.00 88.12 279 HIS A O 1
ATOM 2159 N N . PHE A 1 280 ? -8.619 -8.896 9.676 1.00 87.94 280 PHE A N 1
ATOM 2160 C CA . PHE A 1 280 ? -9.745 -8.600 10.566 1.00 87.94 280 PHE A CA 1
ATOM 2161 C C . PHE A 1 280 ? -11.016 -8.170 9.830 1.00 87.94 280 PHE A C 1
ATOM 2163 O O . PHE A 1 280 ? -12.115 -8.360 10.343 1.00 87.94 280 PHE A O 1
ATOM 2170 N N . GLY A 1 281 ? -10.900 -7.617 8.619 1.00 74.06 281 GLY A N 1
ATOM 2171 C CA . GLY A 1 281 ? -12.021 -6.965 7.935 1.00 74.06 281 GLY A CA 1
ATOM 2172 C C . GLY A 1 281 ? -13.180 -7.897 7.573 1.00 74.06 281 GLY A C 1
ATOM 2173 O O . GLY A 1 281 ? -14.308 -7.433 7.484 1.00 74.06 281 GLY A O 1
ATOM 2174 N N . LYS A 1 282 ? -12.940 -9.208 7.422 1.00 66.00 282 LYS A N 1
ATOM 2175 C CA . LYS A 1 282 ? -14.010 -10.200 7.185 1.00 66.00 282 LYS A CA 1
ATOM 2176 C C . LYS A 1 282 ? -14.829 -10.529 8.436 1.00 66.00 282 LYS A C 1
ATOM 2178 O O . LYS A 1 282 ? -15.961 -10.968 8.309 1.00 66.00 282 LYS A O 1
ATOM 2183 N N . SER A 1 283 ? -14.263 -10.330 9.624 1.00 53.75 283 SER A N 1
ATOM 2184 C CA . SER A 1 283 ? -14.944 -10.564 10.905 1.00 53.75 283 SER A CA 1
ATOM 2185 C C . SER A 1 283 ? -15.747 -9.343 11.372 1.00 53.75 283 SER A C 1
ATOM 2187 O O . SER A 1 283 ? -16.409 -9.412 12.402 1.00 53.75 283 SER A O 1
ATOM 2189 N N . ALA A 1 284 ? -15.641 -8.222 10.649 1.00 47.62 284 ALA A N 1
ATOM 2190 C CA . ALA A 1 284 ? -16.239 -6.930 10.983 1.00 47.62 284 ALA A CA 1
ATOM 2191 C C . ALA A 1 284 ? -17.399 -6.532 10.045 1.00 47.62 284 ALA A C 1
ATOM 2193 O O . ALA A 1 284 ? -17.927 -5.427 10.174 1.00 47.62 284 ALA A O 1
ATOM 2194 N N . GLU A 1 285 ? -17.784 -7.400 9.102 1.00 37.84 285 GLU A N 1
ATOM 2195 C CA . GLU A 1 285 ? -19.036 -7.257 8.351 1.00 37.84 285 GLU A CA 1
ATOM 2196 C C . GLU A 1 285 ? -20.193 -7.766 9.240 1.00 37.84 285 GLU A C 1
ATOM 2198 O O . GLU A 1 285 ? -20.081 -8.876 9.766 1.00 37.84 285 GLU A O 1
ATOM 2203 N N . PRO A 1 286 ? -21.236 -6.948 9.491 1.00 36.00 286 PRO A N 1
ATOM 2204 C CA . PRO A 1 286 ? -22.361 -7.311 10.357 1.00 36.00 286 PRO A CA 1
ATOM 2205 C C . PRO A 1 286 ? -23.225 -8.447 9.797 1.00 36.00 286 PRO A C 1
ATOM 2207 O O . PRO A 1 286 ? -23.338 -8.559 8.554 1.00 36.00 286 PRO A O 1
#

Secondary structure (DSSP, 8-state):
-----------------TTSSPP-SEEEEES--SPP-TTTHHHHHHHTS---HHHHHHHHHH-SSEEEEEE-HHHHHHHHHHHHHTT--EEEEETTTSPP-PPPEEEEEEEE-SSEEEEEETT-PBP-EEGGGEEEEEEEEEEEEEEEEEEE-----------SSS-------------EEEEEEEEEEEEEEEEEETTTTEEEEEETTT---GGGGGG--SSHHHHHHHHHHHHHHH-TTSEESS-HHHHHHHS-----EEEHHHHHHHHHHHHHHHHHGGGS--

pLDDT: mean 78.83, std 21.67, range [31.25, 98.06]

Sequence (286 aa):
MADDWQDPQRIVEAIEDPRSKPRTGATIIRLRTGRLDINVYPQLLVKQGRMYKPDATKLCSLGPGILSDNLEQQVAVELAGALQAQGEPCFVVPAAELVPLSEPDAITSVRLTKAEFQPANATGKVDRCPWGEAIALAMAQVHQETTETKAVTGSILTRRVTGLGGVATATSLATSGGAKRETVTRSTTHIFIEMVFRNPWRRYRIDAQHFDYALLGDQLQPTSAANARTLARWLLHAAPQARTNVDREELMETGKTGLPELSEHQFSDLTHWLINLVHFGKSAEP

Radius of gyration: 26.23 Å; chains: 1; bounding box: 84×70×57 Å